Protein AF-A0A2S5TJA0-F1 (afdb_monomer)

Sequence (192 aa):
MEGIVAENGQMLLLDDSERLYLGRLQARGAAFSGDYRTFNMLGQRGPAITTGQFSGTAEERIGLEGRFTEAGGSRGSFSFDYLAAGYETPSSLALVSGSWSQGGVFTISETGVLSGTNDYGCSYTGRLSIINAAYSPYGLQLTETCGTTVRSMSGLALYRRDSLSPGLLEFGEGLVLAAADAEEAVLMGLRR

Nearest PDB structures (foldseek):
  2a13-assembly1_A  TM=4.319E-01  e=1.018E-01  Arabidopsis thaliana
  3wjg-assembly1_A-2  TM=4.316E-01  e=1.236E-01  Arabidopsis thaliana
  2c1q-assembly1_A  TM=3.672E-01  e=2.211E-01  Gallus gallus

Secondary structure (DSSP, 8-state):
-EEEE-TTSEEEEE-TTSEEEEEEEEEETTEEEEEEEEEE-SS---B-SEEEEEEEEEETTTEEEEEEEETTS-EEEEEEE--HHHHSSPP-HHHH-EEEESSEEEEE-TT-EEEEEETTS-EEEEEEEES-TTSSEEEEEEEEEETTEEEEEEEEEEEESS-SHHHH-SSS-EEEEEETT-SB-EEEEEE-

Structure (mmCIF, N/CA/C/O backbone):
data_AF-A0A2S5TJA0-F1
#
_entry.id   AF-A0A2S5TJA0-F1
#
loop_
_atom_site.group_PDB
_atom_site.id
_atom_site.type_symbol
_atom_site.label_atom_id
_atom_site.label_alt_id
_atom_site.label_comp_id
_atom_site.label_asym_id
_atom_site.label_entity_id
_atom_site.label_seq_id
_atom_site.pdbx_PDB_ins_code
_atom_site.Cartn_x
_atom_site.Cartn_y
_atom_site.Cartn_z
_atom_site.occupancy
_atom_site.B_iso_or_equiv
_atom_site.auth_seq_id
_atom_site.auth_comp_id
_atom_site.auth_asym_id
_atom_site.auth_atom_id
_atom_site.pdbx_PDB_model_num
ATOM 1 N N . MET A 1 1 ? 13.809 -5.364 -1.180 1.00 72.31 1 MET A N 1
ATOM 2 C CA . MET A 1 1 ? 12.571 -4.647 -1.588 1.00 72.31 1 MET A CA 1
ATOM 3 C C . MET A 1 1 ? 11.502 -5.650 -2.002 1.00 72.31 1 MET A C 1
ATOM 5 O O . MET A 1 1 ? 11.783 -6.545 -2.790 1.00 72.31 1 MET A O 1
ATOM 9 N N . GLU A 1 2 ? 10.290 -5.495 -1.491 1.00 74.31 2 GLU A N 1
ATOM 10 C CA . GLU A 1 2 ? 9.124 -6.334 -1.780 1.00 74.31 2 GLU A CA 1
ATOM 11 C C . GLU A 1 2 ? 7.888 -5.463 -2.001 1.00 74.31 2 GLU A C 1
ATOM 13 O O . GLU A 1 2 ? 7.898 -4.275 -1.693 1.00 74.31 2 GLU A O 1
ATOM 18 N N . GLY A 1 3 ? 6.802 -6.018 -2.529 1.00 76.75 3 GLY A N 1
ATOM 19 C CA . GLY A 1 3 ? 5.584 -5.240 -2.675 1.00 76.75 3 GLY A CA 1
ATOM 20 C C . GLY A 1 3 ? 4.454 -5.975 -3.361 1.00 76.75 3 GLY A C 1
ATOM 21 O O . GLY A 1 3 ? 4.563 -7.143 -3.728 1.00 76.75 3 GLY A O 1
ATOM 22 N N . ILE A 1 4 ? 3.345 -5.267 -3.520 1.00 79.81 4 ILE A N 1
ATOM 23 C CA . ILE A 1 4 ? 2.149 -5.751 -4.182 1.00 79.81 4 ILE A CA 1
ATOM 24 C C . ILE A 1 4 ? 1.649 -4.729 -5.191 1.00 79.81 4 ILE A C 1
ATOM 26 O O . ILE A 1 4 ? 1.643 -3.521 -4.946 1.00 79.81 4 ILE A O 1
ATOM 30 N N . VAL A 1 5 ? 1.200 -5.247 -6.327 1.00 82.44 5 VAL A N 1
ATOM 31 C CA . VAL A 1 5 ? 0.424 -4.510 -7.316 1.00 82.44 5 VAL A CA 1
ATOM 32 C C . VAL A 1 5 ? -0.950 -5.164 -7.357 1.00 82.44 5 VAL A C 1
ATOM 34 O O . VAL A 1 5 ? -1.072 -6.355 -7.647 1.00 82.44 5 VAL A O 1
ATOM 37 N N . ALA A 1 6 ? -1.983 -4.413 -6.993 1.00 78.25 6 ALA A N 1
ATOM 38 C CA . ALA A 1 6 ? -3.358 -4.877 -7.081 1.00 78.25 6 ALA A CA 1
ATOM 39 C C . ALA A 1 6 ? -3.870 -4.796 -8.526 1.00 78.25 6 ALA A C 1
ATOM 41 O O . ALA A 1 6 ? -3.372 -4.018 -9.339 1.00 78.25 6 ALA A O 1
ATOM 42 N N . GLU A 1 7 ? -4.918 -5.563 -8.836 1.00 77.69 7 GLU A N 1
ATOM 43 C CA . GLU A 1 7 ? -5.536 -5.614 -10.174 1.00 77.69 7 GLU A CA 1
ATOM 44 C C . GLU A 1 7 ? -6.032 -4.240 -10.662 1.00 77.69 7 GLU A C 1
ATOM 46 O O . GLU A 1 7 ? -6.082 -3.973 -11.859 1.00 77.69 7 GLU A O 1
ATOM 51 N N . ASN A 1 8 ? -6.356 -3.331 -9.737 1.00 76.38 8 ASN A N 1
ATOM 52 C CA . ASN A 1 8 ? -6.747 -1.954 -10.044 1.00 76.38 8 ASN A CA 1
ATOM 53 C C . ASN A 1 8 ? -5.550 -1.018 -10.334 1.00 76.38 8 ASN A C 1
ATOM 55 O O . ASN A 1 8 ? -5.728 0.198 -10.432 1.00 76.38 8 ASN A O 1
ATOM 59 N N . GLY A 1 9 ? -4.337 -1.566 -10.425 1.00 83.00 9 GLY A N 1
ATOM 60 C CA . GLY A 1 9 ? -3.096 -0.843 -10.676 1.00 83.00 9 GLY A CA 1
ATOM 61 C C . GLY A 1 9 ? -2.501 -0.158 -9.449 1.00 83.00 9 GLY A C 1
ATOM 62 O O . GLY A 1 9 ? -1.434 0.431 -9.563 1.00 83.00 9 GLY A O 1
ATOM 63 N N . GLN A 1 10 ? -3.133 -0.196 -8.272 1.00 83.88 10 GLN A N 1
ATOM 64 C CA . GLN A 1 10 ? -2.516 0.359 -7.064 1.00 83.88 10 GLN A CA 1
ATOM 65 C C . GLN A 1 10 ? -1.277 -0.445 -6.680 1.00 83.88 10 GLN A C 1
ATOM 67 O O . GLN A 1 10 ? -1.290 -1.673 -6.704 1.00 83.88 10 GLN A O 1
ATOM 72 N N . MET A 1 11 ? -0.220 0.263 -6.303 1.00 84.56 11 MET A N 1
ATOM 73 C CA . MET A 1 11 ? 1.065 -0.314 -5.944 1.00 84.56 11 MET A CA 1
ATOM 74 C C . MET A 1 11 ? 1.462 0.109 -4.534 1.00 84.56 11 MET A C 1
ATOM 76 O O . MET A 1 11 ? 1.324 1.278 -4.165 1.00 84.56 11 MET A O 1
ATOM 80 N N . LEU A 1 12 ? 1.988 -0.852 -3.785 1.00 82.44 12 LEU A N 1
ATOM 81 C CA . LEU A 1 12 ? 2.579 -0.680 -2.467 1.00 82.44 12 LEU A CA 1
ATOM 82 C C . LEU A 1 12 ? 3.877 -1.490 -2.444 1.00 82.44 12 LEU A C 1
ATOM 84 O O . LEU A 1 12 ? 3.817 -2.716 -2.500 1.00 82.44 12 LEU A O 1
ATOM 88 N N . LEU A 1 13 ? 5.032 -0.828 -2.374 1.00 82.00 13 LEU A N 1
ATOM 89 C CA . LEU A 1 13 ? 6.338 -1.481 -2.222 1.00 82.00 13 LEU A CA 1
ATOM 90 C C . LEU A 1 13 ? 7.031 -1.008 -0.943 1.00 82.00 13 LEU A C 1
ATOM 92 O O . LEU A 1 13 ? 6.885 0.146 -0.550 1.00 82.00 13 LEU A O 1
ATOM 96 N N . LEU A 1 14 ? 7.809 -1.886 -0.326 1.00 78.25 14 LEU A N 1
ATOM 97 C CA . LEU A 1 14 ? 8.665 -1.619 0.820 1.00 78.25 14 LEU A CA 1
ATOM 98 C C . LEU A 1 14 ? 10.105 -1.951 0.437 1.00 78.25 14 LEU A C 1
ATOM 100 O O . LEU A 1 14 ? 10.376 -3.049 -0.057 1.00 78.25 14 LEU A O 1
ATOM 104 N N . ASP A 1 15 ? 11.032 -1.022 0.651 1.00 77.12 15 ASP A N 1
ATOM 105 C CA . ASP A 1 15 ? 12.461 -1.315 0.538 1.00 77.12 15 ASP A CA 1
ATOM 106 C C . ASP A 1 15 ? 13.078 -1.761 1.864 1.00 77.12 15 ASP A C 1
ATOM 108 O O . ASP A 1 15 ? 12.460 -1.692 2.924 1.00 77.12 15 ASP A O 1
ATOM 112 N N . ASP A 1 16 ? 14.321 -2.228 1.788 1.00 72.75 16 ASP A N 1
ATOM 113 C CA . ASP A 1 16 ? 15.042 -2.768 2.943 1.00 72.75 16 ASP A CA 1
ATOM 114 C C . ASP A 1 16 ? 15.510 -1.661 3.912 1.00 72.75 16 ASP A C 1
ATOM 116 O O . ASP A 1 16 ? 16.063 -1.948 4.966 1.00 72.75 16 ASP A O 1
ATOM 120 N N . SER A 1 17 ? 15.308 -0.387 3.551 1.00 72.12 17 SER A N 1
ATOM 121 C CA . SER A 1 17 ? 15.551 0.801 4.380 1.00 72.12 17 SER A CA 1
ATOM 122 C C . SER A 1 17 ? 14.255 1.376 4.959 1.00 72.12 17 SER A C 1
ATOM 124 O O . SER A 1 17 ? 14.227 2.544 5.348 1.00 72.12 17 SER A O 1
ATOM 126 N N . GLU A 1 18 ? 13.180 0.584 4.981 1.00 70.12 18 GLU A N 1
ATOM 127 C CA . GLU A 1 18 ? 11.872 0.984 5.499 1.00 70.12 18 GLU A CA 1
ATOM 128 C C . GLU A 1 18 ? 11.277 2.188 4.751 1.00 70.12 18 GLU A C 1
ATOM 130 O O . GLU A 1 18 ? 10.543 3.010 5.301 1.00 70.12 18 GLU A O 1
ATOM 135 N N . ARG A 1 19 ? 11.557 2.324 3.457 1.00 79.75 19 ARG A N 1
ATOM 136 C CA . ARG A 1 19 ? 10.877 3.304 2.615 1.00 79.75 19 ARG A CA 1
ATOM 137 C C . ARG A 1 19 ? 9.670 2.664 1.953 1.00 79.75 19 ARG A C 1
ATOM 139 O O . ARG A 1 19 ? 9.780 1.651 1.263 1.00 79.75 19 ARG A O 1
ATOM 146 N N . LEU A 1 20 ? 8.513 3.288 2.145 1.00 81.56 20 LEU A N 1
ATOM 147 C CA . LEU A 1 20 ? 7.275 2.906 1.479 1.00 81.56 20 LEU A CA 1
ATOM 148 C C . LEU A 1 20 ? 7.177 3.621 0.138 1.00 81.56 20 LEU A C 1
ATOM 150 O O . LEU A 1 20 ? 7.360 4.834 0.070 1.00 81.56 20 LEU A O 1
ATOM 154 N N . TYR A 1 21 ? 6.818 2.883 -0.901 1.00 85.56 21 TYR A N 1
ATOM 155 C CA . TYR A 1 21 ? 6.543 3.372 -2.242 1.00 85.56 21 TYR A CA 1
ATOM 156 C C . TYR A 1 21 ? 5.067 3.134 -2.539 1.00 85.56 21 TYR A C 1
ATOM 158 O O . TYR A 1 21 ? 4.639 1.991 -2.692 1.00 85.56 21 TYR A O 1
ATOM 166 N N . LEU A 1 22 ? 4.289 4.210 -2.632 1.00 84.94 22 LEU A N 1
ATOM 167 C CA . LEU A 1 22 ? 2.876 4.146 -3.005 1.00 84.94 22 LEU A CA 1
ATOM 168 C C . LEU A 1 22 ? 2.690 4.731 -4.387 1.00 84.94 22 LEU A C 1
ATOM 170 O O . LEU A 1 22 ? 3.197 5.814 -4.671 1.00 84.94 22 LEU A O 1
ATOM 174 N N . GLY A 1 23 ? 1.954 4.039 -5.244 1.00 86.25 23 GLY A N 1
ATOM 175 C CA . GLY A 1 23 ? 1.831 4.475 -6.623 1.00 86.25 23 GLY A CA 1
ATOM 176 C C . GLY A 1 23 ? 0.712 3.815 -7.395 1.00 86.25 23 GLY A C 1
ATOM 177 O O . GLY A 1 23 ? -0.121 3.079 -6.854 1.00 86.25 23 GLY A O 1
ATOM 178 N N . ARG A 1 24 ? 0.714 4.091 -8.695 1.00 88.75 24 ARG A N 1
ATOM 179 C CA . ARG A 1 24 ? -0.151 3.429 -9.663 1.00 88.75 24 ARG A CA 1
ATOM 180 C C . ARG A 1 24 ? 0.667 2.913 -10.830 1.00 88.75 24 ARG A C 1
ATOM 182 O O . ARG A 1 24 ? 1.447 3.647 -11.424 1.00 88.75 24 ARG A O 1
ATOM 189 N N . LEU A 1 25 ? 0.429 1.658 -11.170 1.00 91.06 25 LEU A N 1
ATOM 190 C CA . LEU A 1 25 ? 0.949 0.967 -12.331 1.00 91.06 25 LEU A CA 1
ATOM 191 C C . LEU A 1 25 ? -0.169 0.828 -13.364 1.00 91.06 25 LEU A C 1
ATOM 193 O O . LEU A 1 25 ? -1.289 0.428 -13.053 1.00 91.06 25 LEU A O 1
ATOM 197 N N . GLN A 1 26 ? 0.152 1.136 -14.613 1.00 92.19 26 GLN A N 1
ATOM 198 C CA . GLN A 1 26 ? -0.696 0.876 -15.768 1.00 92.19 26 GLN A CA 1
ATOM 199 C C . GLN A 1 26 ? 0.048 -0.061 -16.712 1.00 92.19 26 GLN A C 1
ATOM 201 O O . GLN A 1 26 ? 1.152 0.258 -17.155 1.00 92.19 26 GLN A O 1
ATOM 206 N N . ALA A 1 27 ? -0.562 -1.200 -17.029 1.00 91.00 27 ALA A N 1
ATOM 207 C CA . ALA A 1 27 ? -0.013 -2.175 -17.963 1.00 91.00 27 ALA A CA 1
ATOM 208 C C . ALA A 1 27 ? -0.729 -2.107 -19.320 1.00 91.00 27 ALA A C 1
ATOM 210 O O . ALA A 1 27 ? -1.936 -1.865 -19.405 1.00 91.00 27 ALA A O 1
ATOM 211 N N . ARG A 1 28 ? 0.024 -2.331 -20.397 1.00 91.62 28 ARG A N 1
ATOM 212 C CA . ARG A 1 28 ? -0.456 -2.505 -21.772 1.00 91.62 28 ARG A CA 1
ATOM 213 C C . ARG A 1 28 ? 0.308 -3.667 -22.401 1.00 91.62 28 ARG A C 1
ATOM 215 O O . ARG A 1 28 ? 1.412 -3.493 -22.917 1.00 91.62 28 ARG A O 1
ATOM 222 N N . GLY A 1 29 ? -0.286 -4.858 -22.346 1.00 90.56 29 GLY A N 1
ATOM 223 C CA . GLY A 1 29 ? 0.434 -6.094 -22.654 1.00 90.56 29 GLY A CA 1
ATOM 224 C C . GLY A 1 29 ? 1.571 -6.304 -21.653 1.00 90.56 29 GLY A C 1
ATOM 225 O O . GLY A 1 29 ? 1.377 -6.091 -20.461 1.00 90.56 29 GLY A O 1
ATOM 226 N N . ALA A 1 30 ? 2.757 -6.665 -22.145 1.00 93.31 30 ALA A N 1
ATOM 227 C CA . ALA A 1 30 ? 3.943 -6.825 -21.306 1.00 93.31 30 ALA A CA 1
ATOM 228 C C . ALA A 1 30 ? 4.544 -5.489 -20.836 1.00 93.31 30 ALA A C 1
ATOM 230 O O . ALA A 1 30 ? 5.311 -5.475 -19.887 1.00 93.31 30 ALA A O 1
ATOM 231 N N . ALA A 1 31 ? 4.238 -4.358 -21.475 1.00 96.25 31 ALA A N 1
ATOM 232 C CA . ALA A 1 31 ? 4.800 -3.072 -21.068 1.00 96.25 31 ALA A CA 1
ATOM 233 C C . ALA A 1 31 ? 3.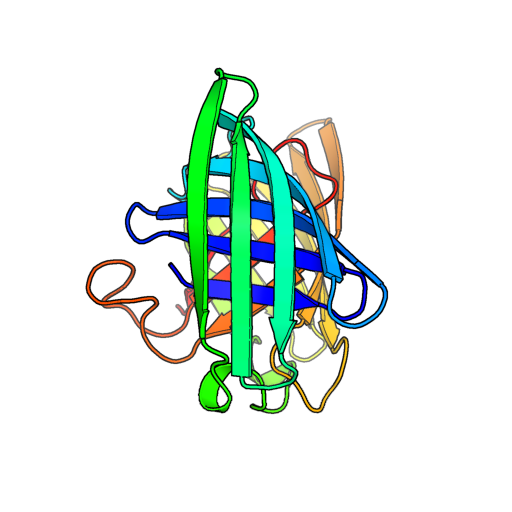997 -2.460 -19.915 1.00 96.25 31 ALA A C 1
ATOM 235 O O . ALA A 1 31 ? 2.766 -2.512 -19.916 1.00 96.25 31 ALA A O 1
ATOM 236 N N . PHE A 1 32 ? 4.674 -1.802 -18.977 1.00 95.25 32 PHE A N 1
ATOM 237 C CA . PHE A 1 32 ? 4.017 -1.024 -17.934 1.00 95.25 32 PHE A CA 1
ATOM 238 C C . PHE A 1 32 ? 4.703 0.314 -17.679 1.00 95.25 32 PHE A C 1
ATOM 240 O O . PHE A 1 32 ? 5.882 0.518 -17.973 1.00 95.25 32 PHE A O 1
ATOM 247 N N . SER A 1 33 ? 3.939 1.236 -17.107 1.00 96.12 33 SER A N 1
ATOM 248 C CA . SER A 1 33 ? 4.422 2.533 -16.646 1.00 96.12 33 SER A CA 1
ATOM 249 C C . SER A 1 33 ? 3.593 3.023 -15.474 1.00 96.12 33 SER A C 1
ATOM 251 O O . SER A 1 33 ? 2.432 2.633 -15.334 1.00 96.12 33 SER A O 1
ATOM 253 N N . GLY A 1 34 ? 4.157 3.908 -14.669 1.00 94.62 34 GLY A N 1
ATOM 254 C CA . GLY A 1 34 ? 3.463 4.423 -13.508 1.00 94.62 34 GLY A CA 1
ATOM 255 C C . GLY A 1 34 ? 4.167 5.578 -12.826 1.00 94.62 34 GLY A C 1
ATOM 256 O O . GLY A 1 34 ? 5.252 6.010 -13.224 1.00 94.62 34 GLY A O 1
ATOM 257 N N . ASP A 1 35 ? 3.522 6.050 -11.774 1.00 93.38 35 ASP A N 1
ATOM 258 C CA . ASP A 1 35 ? 4.034 7.044 -10.846 1.00 93.38 35 ASP A CA 1
ATOM 259 C C . ASP A 1 35 ? 4.043 6.483 -9.424 1.00 93.38 35 ASP A C 1
ATOM 261 O O . ASP A 1 35 ? 3.275 5.576 -9.088 1.00 93.38 35 ASP A O 1
ATOM 265 N N . TYR A 1 36 ? 4.946 7.004 -8.599 1.00 90.69 36 TYR A N 1
ATOM 266 C CA . TYR A 1 36 ? 5.022 6.677 -7.184 1.00 90.69 36 TYR A CA 1
ATOM 267 C C . TYR A 1 36 ? 5.412 7.886 -6.339 1.00 90.69 36 TYR A C 1
ATOM 269 O O . TYR A 1 36 ? 5.988 8.871 -6.813 1.00 90.69 36 TYR A O 1
ATOM 277 N N . ARG A 1 37 ? 5.128 7.768 -5.048 1.00 88.31 37 ARG A N 1
ATOM 278 C CA . ARG A 1 37 ? 5.567 8.646 -3.969 1.00 88.31 37 ARG A CA 1
ATOM 279 C C . ARG A 1 37 ? 6.268 7.807 -2.919 1.00 88.31 37 ARG A C 1
ATOM 281 O O . ARG A 1 37 ? 5.873 6.663 -2.695 1.00 88.31 37 ARG A O 1
ATOM 288 N N . THR A 1 38 ? 7.282 8.376 -2.280 1.00 86.75 38 THR A N 1
ATOM 289 C CA . THR A 1 38 ? 8.015 7.691 -1.214 1.00 86.75 38 THR A CA 1
ATOM 290 C C . THR A 1 38 ? 7.757 8.307 0.147 1.00 86.75 38 THR A C 1
ATOM 292 O O . THR A 1 38 ? 7.617 9.521 0.269 1.00 86.75 38 THR A O 1
ATOM 295 N N . PHE A 1 39 ? 7.740 7.474 1.181 1.00 80.62 39 PHE A N 1
ATOM 296 C CA . PHE A 1 39 ? 7.519 7.875 2.568 1.00 80.62 39 PHE A CA 1
ATOM 297 C C . PHE A 1 39 ? 8.481 7.124 3.489 1.00 80.62 39 PHE A C 1
ATOM 299 O O . PHE A 1 39 ? 8.864 5.995 3.186 1.00 80.62 39 PHE A O 1
ATOM 306 N N . ASN A 1 40 ? 8.854 7.727 4.619 1.00 74.62 40 ASN A N 1
ATOM 307 C CA . ASN A 1 40 ? 9.594 7.020 5.666 1.00 74.62 40 ASN A CA 1
ATOM 308 C C . ASN A 1 40 ? 8.598 6.147 6.439 1.00 74.62 40 ASN A C 1
ATOM 310 O O . ASN A 1 40 ? 7.591 6.670 6.921 1.00 74.62 40 ASN A O 1
ATOM 314 N N . MET A 1 41 ? 8.862 4.848 6.592 1.00 67.12 41 MET A N 1
ATOM 315 C CA . MET A 1 41 ? 8.090 3.995 7.496 1.00 67.12 41 MET A CA 1
ATOM 316 C C . MET A 1 41 ? 8.723 3.989 8.874 1.00 67.12 41 MET A C 1
ATOM 318 O O . MET A 1 41 ? 9.646 3.241 9.131 1.00 67.12 41 MET A O 1
ATOM 322 N N . LEU A 1 42 ? 8.172 4.780 9.791 1.00 54.84 42 LEU A N 1
ATOM 323 C CA . LEU A 1 42 ? 8.424 4.609 11.228 1.00 54.84 42 LEU A CA 1
ATOM 324 C C . LEU A 1 42 ? 7.138 4.772 12.047 1.00 54.84 42 LEU A C 1
ATOM 326 O O . LEU A 1 42 ? 7.145 5.365 13.121 1.00 54.84 42 LEU A O 1
ATOM 330 N N . GLY A 1 43 ? 5.995 4.317 11.517 1.00 50.22 43 GLY A N 1
ATOM 331 C CA . GLY A 1 43 ? 4.694 4.527 12.172 1.00 50.22 43 GLY A CA 1
ATOM 332 C C . GLY A 1 43 ? 4.341 6.010 12.356 1.00 50.22 43 GLY A C 1
ATOM 333 O O . GLY A 1 43 ? 3.499 6.354 13.180 1.00 50.22 43 GLY A O 1
ATOM 334 N N . GLN A 1 44 ? 5.007 6.892 11.607 1.00 52.75 44 GLN A N 1
ATOM 335 C CA . GLN A 1 44 ? 4.857 8.333 11.702 1.00 52.75 44 GLN A CA 1
ATOM 336 C C . GLN A 1 44 ? 4.215 8.877 10.437 1.00 52.75 44 GLN A C 1
ATOM 338 O O . GLN A 1 44 ? 4.630 8.588 9.315 1.00 52.75 44 GLN A O 1
ATOM 343 N N . ARG A 1 45 ? 3.203 9.711 10.655 1.00 61.38 45 ARG A N 1
ATOM 344 C CA . ARG A 1 45 ? 2.602 10.566 9.641 1.00 61.38 45 ARG A CA 1
ATOM 345 C C . ARG A 1 45 ? 3.670 11.510 9.081 1.00 61.38 45 ARG A C 1
ATOM 347 O O . ARG A 1 45 ? 4.360 12.178 9.849 1.00 61.38 45 ARG A O 1
ATOM 354 N N . GLY A 1 46 ? 3.778 11.606 7.758 1.00 64.69 46 GLY A N 1
ATOM 355 C CA . GLY A 1 46 ? 4.719 12.524 7.122 1.00 64.69 46 GLY A CA 1
ATOM 356 C C . GLY A 1 46 ? 4.464 12.716 5.628 1.00 64.69 46 GLY A C 1
ATOM 357 O O . GLY A 1 46 ? 3.910 11.818 4.987 1.00 64.69 46 GLY A O 1
ATOM 358 N N . PRO A 1 47 ? 4.856 13.879 5.073 1.00 71.19 47 PRO A N 1
ATOM 359 C CA . PRO A 1 47 ? 4.716 14.152 3.650 1.00 71.19 47 PRO A CA 1
ATOM 360 C C . PRO A 1 47 ? 5.592 13.208 2.825 1.00 71.19 47 PRO A C 1
ATOM 362 O O . PRO A 1 47 ? 6.579 12.653 3.318 1.00 71.19 47 PRO A O 1
ATOM 365 N N . ALA A 1 48 ? 5.258 13.078 1.542 1.00 78.38 48 ALA A N 1
ATOM 366 C CA . ALA A 1 48 ? 6.113 12.370 0.601 1.00 78.38 48 ALA A CA 1
ATOM 367 C C . ALA A 1 48 ? 7.529 12.979 0.580 1.00 78.38 48 ALA A C 1
ATOM 369 O O . ALA A 1 48 ? 7.694 14.194 0.466 1.00 78.38 48 ALA A O 1
ATOM 370 N N . ILE A 1 49 ? 8.548 12.123 0.656 1.00 84.25 49 ILE A N 1
ATOM 371 C CA . ILE A 1 49 ? 9.965 12.506 0.573 1.00 84.25 49 ILE A CA 1
ATOM 372 C C . ILE A 1 49 ? 10.301 12.901 -0.861 1.00 84.25 49 ILE A C 1
ATOM 374 O O . ILE A 1 49 ? 10.967 13.902 -1.108 1.00 84.25 49 ILE A O 1
ATOM 378 N N . THR A 1 50 ? 9.850 12.089 -1.816 1.00 89.19 50 THR A N 1
ATOM 379 C CA . THR A 1 50 ? 10.003 12.353 -3.241 1.00 89.19 50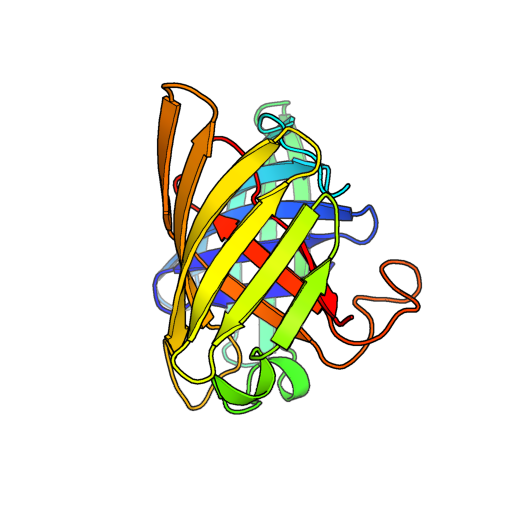 THR A CA 1
ATOM 380 C C . THR A 1 50 ? 8.855 11.737 -4.031 1.00 89.19 50 THR A C 1
ATOM 382 O O . THR A 1 50 ? 8.049 10.953 -3.521 1.00 89.19 50 THR A O 1
ATOM 385 N N . THR A 1 51 ? 8.792 12.106 -5.303 1.00 91.31 51 THR A N 1
ATOM 386 C CA . THR A 1 51 ? 7.924 11.488 -6.301 1.00 91.31 51 THR A CA 1
ATOM 387 C C . THR A 1 51 ? 8.779 10.981 -7.449 1.00 91.31 51 THR A C 1
ATOM 389 O O . THR A 1 51 ? 9.881 11.485 -7.689 1.00 91.31 51 THR A O 1
ATOM 392 N N . GLY A 1 52 ? 8.284 9.985 -8.168 1.00 93.81 52 GLY A N 1
ATOM 393 C CA . GLY A 1 52 ? 8.982 9.448 -9.318 1.00 93.81 52 GLY A CA 1
ATOM 394 C C . GLY A 1 52 ? 8.047 8.807 -10.320 1.00 93.81 52 GLY A C 1
ATOM 395 O O . GLY A 1 52 ? 6.867 8.575 -10.062 1.00 93.81 52 GLY A O 1
ATOM 396 N N . GLN A 1 53 ? 8.607 8.538 -11.487 1.00 96.25 53 GLN A N 1
ATOM 397 C CA . GLN A 1 53 ? 7.972 7.781 -12.551 1.00 96.25 53 GLN A CA 1
ATOM 398 C C . GLN A 1 53 ? 8.789 6.534 -12.826 1.00 96.25 53 GLN A C 1
ATOM 400 O O . GLN A 1 53 ? 10.013 6.531 -12.674 1.00 96.25 53 GLN A O 1
ATOM 405 N N . PHE A 1 54 ? 8.114 5.485 -13.267 1.00 95.62 54 PHE A N 1
ATOM 406 C CA . PHE A 1 54 ? 8.752 4.239 -13.643 1.00 95.62 54 PHE A CA 1
ATOM 407 C C . PHE A 1 54 ? 8.129 3.656 -14.902 1.00 95.62 54 PHE A C 1
ATOM 409 O O . PHE A 1 54 ? 6.991 3.953 -15.265 1.00 95.62 54 PHE A O 1
ATOM 416 N N . SER A 1 55 ? 8.902 2.823 -15.585 1.00 97.25 55 SER A N 1
ATOM 417 C CA . SER A 1 55 ? 8.443 2.058 -16.740 1.00 97.25 55 SER A CA 1
ATOM 418 C C . SER A 1 55 ? 9.271 0.795 -16.897 1.00 97.25 55 SER A C 1
ATOM 420 O O . SER A 1 55 ? 10.415 0.745 -16.438 1.00 97.25 55 SER A O 1
ATOM 422 N N . GLY A 1 56 ? 8.698 -0.216 -17.535 1.00 96.88 56 GLY A N 1
ATOM 423 C CA . GLY A 1 56 ? 9.338 -1.515 -17.630 1.00 96.88 56 GLY A CA 1
ATOM 424 C C . GLY A 1 56 ? 8.529 -2.546 -18.397 1.00 96.88 56 GLY A C 1
ATOM 425 O O . GLY A 1 56 ? 7.570 -2.215 -19.106 1.00 96.88 56 GLY A O 1
ATOM 426 N N . THR A 1 57 ? 8.938 -3.796 -18.231 1.00 96.62 57 THR A N 1
ATOM 427 C CA . THR A 1 57 ? 8.309 -4.978 -18.812 1.00 96.62 57 THR A CA 1
ATOM 428 C C . THR A 1 57 ? 7.985 -6.016 -17.749 1.00 96.62 57 THR A C 1
ATOM 430 O O . THR A 1 57 ? 8.752 -6.245 -16.816 1.00 96.62 57 THR A O 1
ATOM 433 N N . ALA A 1 58 ? 6.813 -6.616 -17.893 1.00 93.75 58 ALA A N 1
ATOM 434 C CA . ALA A 1 58 ? 6.261 -7.634 -17.029 1.00 93.75 58 ALA A CA 1
ATOM 435 C C . ALA A 1 58 ? 6.224 -8.968 -17.765 1.00 93.75 58 ALA A C 1
ATOM 437 O O . ALA A 1 58 ? 5.754 -9.041 -18.904 1.00 93.75 58 ALA A O 1
ATOM 438 N N . GLU A 1 59 ? 6.645 -10.019 -17.076 1.00 92.88 59 GLU A N 1
ATOM 439 C CA . GLU A 1 59 ? 6.399 -11.394 -17.478 1.00 92.88 59 GLU A CA 1
ATOM 440 C C . GLU A 1 59 ? 5.462 -12.039 -16.451 1.00 92.88 59 GLU A C 1
ATOM 442 O O . GLU A 1 59 ? 5.722 -12.033 -15.243 1.00 92.88 59 GLU A O 1
ATOM 447 N N . GLU A 1 60 ? 4.313 -12.526 -16.925 1.00 87.81 60 GLU A N 1
ATOM 448 C CA . GLU A 1 60 ? 3.234 -13.011 -16.063 1.00 87.81 60 GLU A CA 1
ATOM 449 C C . GLU A 1 60 ? 3.727 -14.140 -15.149 1.00 87.81 60 GLU A C 1
ATOM 451 O O . GLU A 1 60 ? 4.318 -15.112 -15.613 1.00 87.81 60 GLU A O 1
ATOM 456 N N . ARG A 1 61 ? 3.458 -14.010 -13.840 1.00 86.69 61 ARG A N 1
ATOM 457 C CA . ARG A 1 61 ? 3.896 -14.951 -12.790 1.00 86.69 61 ARG A CA 1
ATOM 458 C C . ARG A 1 61 ? 5.412 -15.197 -12.735 1.00 86.69 61 ARG A C 1
ATOM 460 O O . ARG A 1 61 ? 5.842 -16.156 -12.099 1.00 86.69 61 ARG A O 1
ATOM 467 N N . ILE A 1 62 ? 6.216 -14.338 -13.359 1.00 90.56 62 ILE A N 1
ATOM 468 C CA . ILE A 1 62 ? 7.678 -14.431 -13.338 1.00 90.56 62 ILE A CA 1
ATOM 469 C C . ILE A 1 62 ? 8.265 -13.202 -12.661 1.00 90.56 62 ILE A C 1
ATOM 471 O O . ILE A 1 62 ? 8.932 -13.344 -11.640 1.00 90.56 62 ILE A O 1
ATOM 475 N N . GLY A 1 63 ? 7.972 -12.000 -13.156 1.00 90.12 63 GLY A N 1
ATOM 476 C CA . GLY A 1 63 ? 8.549 -10.799 -12.569 1.00 90.12 63 GLY A CA 1
ATOM 477 C C . GLY A 1 63 ? 8.279 -9.510 -13.331 1.00 90.12 63 GLY A C 1
ATOM 478 O O . GLY A 1 63 ? 7.621 -9.484 -14.373 1.00 90.12 63 GLY A O 1
ATOM 479 N N . LEU A 1 64 ? 8.797 -8.422 -12.767 1.00 91.88 64 LEU A N 1
ATOM 480 C CA . LEU A 1 64 ? 8.776 -7.077 -13.329 1.00 91.88 64 LEU A CA 1
ATOM 481 C C . LEU A 1 64 ? 10.203 -6.543 -13.359 1.00 91.88 64 LEU A C 1
ATOM 483 O O . LEU A 1 64 ? 10.860 -6.506 -12.324 1.00 91.88 64 LEU A O 1
ATOM 487 N N . GLU A 1 65 ? 10.649 -6.028 -14.494 1.00 95.69 65 GLU A N 1
ATOM 488 C CA . GLU A 1 65 ? 11.917 -5.304 -14.587 1.00 95.69 65 GLU A CA 1
ATOM 489 C C . GLU A 1 65 ? 11.710 -3.941 -15.233 1.00 95.69 65 GLU A C 1
ATOM 491 O O . GLU A 1 65 ? 10.818 -3.750 -16.063 1.00 95.69 65 GLU A O 1
ATOM 496 N N . GLY A 1 66 ? 12.515 -2.956 -14.848 1.00 96.06 66 GLY A N 1
ATOM 497 C CA . GLY A 1 66 ? 12.329 -1.617 -15.376 1.00 96.06 66 GLY A CA 1
ATOM 498 C C . GLY A 1 66 ? 13.308 -0.579 -14.870 1.00 96.06 66 GLY A C 1
ATOM 499 O O . GLY A 1 66 ? 14.371 -0.870 -14.319 1.00 96.06 66 GLY A O 1
ATOM 500 N N . ARG A 1 67 ? 12.943 0.677 -15.114 1.00 97.06 67 ARG A N 1
ATOM 501 C CA . ARG A 1 67 ? 13.703 1.868 -14.739 1.00 97.06 67 ARG A CA 1
ATOM 502 C C . ARG A 1 67 ? 12.808 2.893 -14.076 1.00 97.06 67 ARG A C 1
ATOM 504 O O . ARG A 1 67 ? 11.623 2.985 -14.396 1.00 97.06 67 ARG A O 1
ATOM 511 N N . PHE A 1 68 ? 13.402 3.700 -13.208 1.00 95.94 68 PHE A N 1
ATOM 512 C CA . PHE A 1 68 ? 12.730 4.813 -12.553 1.00 95.94 68 PHE A CA 1
ATOM 513 C C . PHE A 1 68 ? 13.494 6.127 -12.726 1.00 95.94 68 PHE A C 1
ATOM 515 O O . PHE A 1 68 ? 14.697 6.153 -13.006 1.00 95.94 68 PHE A O 1
ATOM 522 N N . THR A 1 69 ? 12.776 7.236 -12.579 1.00 96.69 69 THR A N 1
ATOM 523 C CA . THR A 1 69 ? 13.319 8.593 -12.475 1.00 96.69 69 THR A CA 1
ATOM 524 C C . THR A 1 69 ? 12.567 9.340 -11.383 1.00 96.69 69 THR A C 1
ATOM 526 O O . THR A 1 69 ? 11.342 9.436 -11.429 1.00 96.69 69 THR A O 1
ATOM 529 N N . GLU A 1 70 ? 13.296 9.877 -10.414 1.00 94.94 70 GLU A N 1
ATOM 530 C CA . GLU A 1 70 ? 12.747 10.703 -9.339 1.00 94.94 70 GLU A CA 1
ATOM 531 C C . GLU A 1 70 ? 12.745 12.182 -9.728 1.00 94.94 70 GLU A C 1
ATOM 533 O O . GLU A 1 70 ? 13.563 12.628 -10.536 1.00 94.94 70 GLU A O 1
ATOM 538 N N . ALA A 1 71 ? 11.871 12.971 -9.103 1.00 91.62 71 ALA A N 1
ATOM 539 C CA . ALA A 1 71 ? 11.785 14.416 -9.319 1.00 91.62 71 ALA A CA 1
ATOM 540 C C . ALA A 1 71 ? 13.115 15.150 -9.043 1.00 91.62 71 ALA A C 1
ATOM 542 O O . ALA A 1 71 ? 13.410 16.152 -9.688 1.00 91.62 71 ALA A O 1
ATOM 543 N N . GLY A 1 72 ? 13.949 14.620 -8.138 1.00 89.38 72 GLY A N 1
ATOM 544 C CA . GLY A 1 72 ? 15.304 15.120 -7.865 1.00 89.38 72 GLY A CA 1
ATOM 545 C C . GLY A 1 72 ? 16.348 14.787 -8.942 1.00 89.38 72 GLY A C 1
ATOM 546 O O . GLY A 1 72 ? 17.512 15.148 -8.796 1.00 89.38 72 GLY A O 1
ATOM 547 N N . GLY A 1 73 ? 15.962 14.090 -10.014 1.00 91.56 73 GLY A N 1
ATOM 548 C CA . GLY A 1 73 ? 16.839 13.702 -11.119 1.00 91.56 73 GLY A CA 1
ATOM 549 C C . GLY A 1 73 ? 17.559 12.364 -10.929 1.00 91.56 73 GLY A C 1
ATOM 550 O O . GLY A 1 73 ? 18.199 11.900 -11.875 1.00 91.56 73 GLY A O 1
ATOM 551 N N . SER A 1 74 ? 17.435 11.725 -9.760 1.00 93.75 74 SER A N 1
ATOM 552 C CA . SER A 1 74 ? 17.928 10.365 -9.519 1.00 93.75 74 SER A CA 1
ATOM 553 C C . SER A 1 74 ? 17.298 9.385 -10.506 1.00 93.75 74 SER A C 1
ATOM 555 O O . SER A 1 74 ? 16.098 9.446 -10.777 1.00 93.75 74 SER A O 1
ATOM 557 N N . ARG A 1 75 ? 18.102 8.466 -11.042 1.00 95.62 75 ARG A N 1
ATOM 558 C CA . ARG A 1 75 ? 17.657 7.427 -11.977 1.00 95.62 75 ARG A CA 1
ATOM 559 C C . ARG A 1 75 ? 18.236 6.086 -11.570 1.00 95.62 75 ARG A C 1
ATOM 561 O O . ARG A 1 75 ? 19.361 6.031 -11.078 1.00 95.62 75 ARG A O 1
ATOM 568 N N . GLY A 1 76 ? 17.505 5.018 -11.849 1.00 94.75 76 GLY A N 1
ATOM 569 C CA . GLY A 1 76 ? 17.972 3.664 -11.588 1.00 94.75 76 GLY A CA 1
ATOM 570 C C . GLY A 1 76 ? 17.154 2.612 -12.319 1.00 94.75 76 GLY A C 1
ATOM 571 O O . GLY A 1 76 ? 16.238 2.929 -13.082 1.00 94.75 76 GLY A O 1
ATOM 572 N N . SER A 1 77 ? 17.513 1.357 -12.081 1.00 95.12 77 SER A N 1
ATOM 573 C CA . SER A 1 77 ? 16.780 0.174 -12.524 1.00 95.12 77 SER A CA 1
ATOM 574 C C . SER A 1 77 ? 16.270 -0.614 -11.327 1.00 95.12 77 SER A C 1
ATOM 576 O O . SER A 1 77 ? 16.833 -0.524 -10.238 1.00 95.12 77 SER A O 1
ATOM 578 N N . PHE A 1 78 ? 15.226 -1.401 -11.544 1.00 91.75 78 PHE A N 1
ATOM 579 C CA . PHE A 1 78 ? 14.690 -2.333 -10.560 1.00 91.75 78 PHE A CA 1
ATOM 580 C C . PHE A 1 78 ? 14.340 -3.657 -11.238 1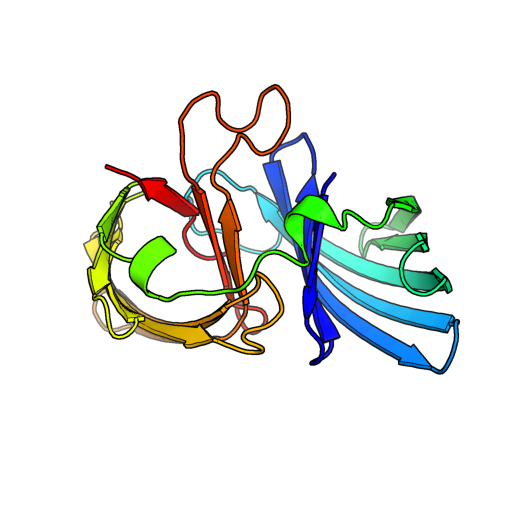.00 91.75 78 PHE A C 1
ATOM 582 O O . PHE A 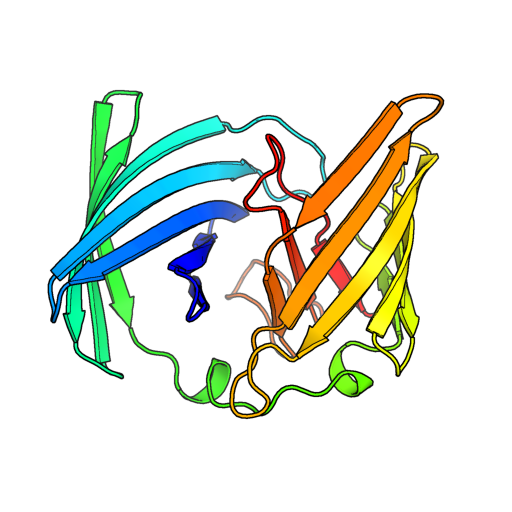1 78 ? 14.089 -3.697 -12.444 1.00 91.75 78 PHE A O 1
ATOM 589 N N . SER A 1 79 ? 14.311 -4.715 -10.435 1.00 91.81 79 SER A N 1
ATOM 590 C CA . SER A 1 79 ? 13.809 -6.032 -10.807 1.00 91.81 79 SER A CA 1
ATOM 591 C C . SER A 1 79 ? 13.078 -6.614 -9.606 1.00 91.81 79 SER A C 1
ATOM 593 O O . SER A 1 79 ? 13.576 -6.521 -8.484 1.00 91.81 79 SER A O 1
ATOM 595 N N . PHE A 1 80 ? 11.908 -7.188 -9.846 1.00 88.00 80 PHE A N 1
ATOM 596 C CA . PHE A 1 80 ? 11.099 -7.882 -8.858 1.00 88.00 80 PHE A CA 1
ATOM 597 C C . PHE A 1 80 ? 10.759 -9.266 -9.372 1.00 88.00 80 PHE A C 1
ATOM 599 O O . PHE A 1 80 ? 10.226 -9.399 -10.474 1.00 88.00 80 PHE A O 1
ATOM 606 N N . ASP A 1 81 ? 10.991 -10.265 -8.534 1.00 88.44 81 ASP A N 1
ATOM 607 C CA . ASP A 1 81 ? 10.550 -11.626 -8.793 1.00 88.44 81 ASP A CA 1
ATOM 608 C C . ASP A 1 81 ? 9.126 -11.832 -8.271 1.00 88.44 81 ASP A C 1
ATOM 610 O O . ASP A 1 81 ? 8.706 -11.262 -7.257 1.00 88.44 81 ASP A O 1
ATOM 614 N N . TYR A 1 82 ? 8.367 -12.675 -8.961 1.00 84.56 82 TYR A N 1
ATOM 615 C CA . TYR A 1 82 ? 7.041 -13.069 -8.524 1.00 84.56 82 TYR A CA 1
ATOM 616 C C . TYR A 1 82 ? 7.112 -14.026 -7.328 1.00 84.56 82 TYR A C 1
ATOM 618 O O . TYR A 1 82 ? 7.681 -15.115 -7.400 1.00 84.56 82 TYR A O 1
ATOM 626 N N . LEU A 1 83 ? 6.467 -13.645 -6.223 1.00 80.69 83 LEU A N 1
ATOM 627 C CA . LEU A 1 83 ? 6.418 -14.437 -4.993 1.00 80.69 83 LEU A CA 1
ATOM 628 C C . LEU A 1 83 ? 5.069 -15.152 -4.845 1.00 80.69 83 LEU A C 1
ATOM 630 O O . LEU A 1 83 ? 4.174 -14.684 -4.135 1.00 80.69 83 LEU A O 1
ATOM 634 N N . ALA A 1 84 ? 4.940 -16.322 -5.477 1.00 76.75 84 ALA A N 1
ATOM 635 C CA . ALA A 1 84 ? 3.709 -17.122 -5.454 1.00 76.75 84 ALA A CA 1
ATOM 636 C C . ALA A 1 84 ? 3.230 -17.441 -4.026 1.00 76.75 84 ALA A C 1
ATOM 638 O O . ALA A 1 84 ? 2.067 -17.215 -3.699 1.00 76.75 84 ALA A O 1
ATOM 639 N N . ALA A 1 85 ? 4.141 -17.873 -3.145 1.00 71.62 85 ALA A N 1
ATOM 640 C CA . ALA A 1 85 ? 3.811 -18.250 -1.767 1.00 71.62 85 ALA A CA 1
ATOM 641 C C . ALA A 1 85 ? 3.158 -17.107 -0.962 1.00 71.62 85 ALA A C 1
ATOM 643 O O . ALA A 1 85 ? 2.304 -17.354 -0.114 1.00 71.62 85 ALA A O 1
ATOM 644 N N . GLY A 1 86 ? 3.522 -15.852 -1.247 1.00 69.75 86 GLY A N 1
ATOM 645 C CA . GLY A 1 86 ? 2.962 -14.681 -0.571 1.00 69.75 86 GLY A CA 1
ATOM 646 C C . GLY A 1 86 ? 1.731 -14.085 -1.257 1.00 69.75 86 GLY A C 1
ATOM 647 O O . GLY A 1 86 ? 0.900 -13.478 -0.581 1.00 69.75 86 GLY A O 1
ATOM 648 N N . TYR A 1 87 ? 1.614 -14.207 -2.582 1.00 73.94 87 TYR A N 1
ATOM 649 C CA . TYR A 1 87 ? 0.518 -13.606 -3.347 1.00 73.94 87 TYR A CA 1
ATOM 650 C C . TYR A 1 87 ? -0.692 -14.534 -3.479 1.00 73.94 87 TYR A C 1
ATOM 652 O O . TYR A 1 87 ? -1.813 -14.084 -3.263 1.00 73.94 87 TYR A O 1
ATOM 660 N N . GLU A 1 88 ? -0.478 -15.820 -3.770 1.00 79.94 88 GLU A N 1
ATOM 661 C CA . GLU A 1 88 ? -1.532 -16.823 -4.014 1.00 79.94 88 GLU A CA 1
ATOM 662 C C . GLU A 1 88 ? -2.088 -17.452 -2.726 1.00 79.94 88 GLU A C 1
ATOM 664 O O . GLU A 1 88 ? -2.814 -18.444 -2.760 1.00 79.94 88 GLU A O 1
ATOM 669 N N . THR A 1 89 ? -1.764 -16.872 -1.568 1.00 80.19 89 THR A N 1
ATOM 670 C CA . THR A 1 89 ? -2.400 -17.244 -0.303 1.00 80.19 89 THR A CA 1
ATOM 671 C C . THR A 1 89 ? -3.809 -16.637 -0.248 1.00 80.19 89 THR A C 1
ATOM 673 O O . THR A 1 89 ? -3.929 -15.410 -0.324 1.00 80.19 89 THR A O 1
ATOM 676 N N . PRO A 1 90 ? -4.875 -17.445 -0.077 1.00 84.81 90 PRO A N 1
ATOM 677 C CA . PRO A 1 90 ? -6.239 -16.933 -0.026 1.00 84.81 90 PRO A CA 1
ATOM 678 C C . PRO A 1 90 ? -6.451 -15.916 1.098 1.00 84.81 90 PRO A C 1
ATOM 680 O O . PRO A 1 90 ? -6.103 -16.164 2.257 1.00 84.81 90 PRO A O 1
ATOM 683 N N . SER A 1 91 ? -7.072 -14.784 0.767 1.00 84.56 91 SER A N 1
ATOM 684 C CA . SER A 1 91 ? -7.447 -13.774 1.758 1.00 84.56 91 SER A CA 1
ATOM 685 C C . SER A 1 91 ? -8.600 -14.239 2.642 1.00 84.56 91 SER A C 1
ATOM 687 O O . SER A 1 91 ? -9.569 -14.840 2.180 1.00 84.56 91 SER A O 1
ATOM 689 N N . SER A 1 92 ? -8.547 -13.868 3.921 1.00 89.50 92 SER A N 1
ATOM 690 C CA . SER A 1 92 ? -9.645 -14.044 4.869 1.00 89.50 92 SER A CA 1
ATOM 691 C C . SER A 1 92 ? -9.622 -12.937 5.912 1.00 89.50 92 SER A C 1
ATOM 693 O O . SER A 1 92 ? -8.590 -12.669 6.523 1.00 89.50 92 SER A O 1
ATOM 695 N N . LEU A 1 93 ? -10.778 -12.324 6.177 1.00 90.62 93 LEU A N 1
ATOM 696 C CA . LEU A 1 93 ? -10.889 -11.291 7.212 1.00 90.62 93 LEU A CA 1
ATOM 697 C C . LEU A 1 93 ? -10.573 -11.831 8.615 1.00 90.62 93 LEU A C 1
ATOM 699 O O . LEU A 1 93 ? -10.126 -11.074 9.470 1.00 90.62 93 LEU A O 1
ATOM 703 N N . ALA A 1 94 ? -10.711 -13.141 8.835 1.00 89.00 94 ALA A N 1
ATOM 704 C CA . ALA A 1 94 ? -10.307 -13.774 10.086 1.00 89.00 94 ALA A CA 1
ATOM 705 C C . ALA A 1 94 ? -8.789 -13.672 10.331 1.00 89.00 94 ALA A C 1
ATOM 707 O O . ALA A 1 94 ? -8.369 -13.522 11.476 1.00 89.00 94 ALA A O 1
ATOM 708 N N . LEU A 1 95 ? -7.967 -13.694 9.271 1.00 86.06 95 LEU A N 1
ATOM 709 C CA . LEU A 1 95 ? -6.505 -13.592 9.382 1.00 86.06 95 LEU A CA 1
ATOM 710 C C . LEU A 1 95 ? -6.061 -12.216 9.881 1.00 86.06 95 LEU A C 1
ATOM 712 O O . LEU A 1 95 ? -5.112 -12.123 10.651 1.00 86.06 95 LEU A O 1
ATOM 716 N N . VAL A 1 96 ? -6.778 -11.168 9.473 1.00 87.56 96 VAL A N 1
ATOM 717 C CA . VAL A 1 96 ? -6.484 -9.775 9.840 1.00 87.56 96 VAL A CA 1
ATOM 718 C C . VAL A 1 96 ? -7.278 -9.285 11.053 1.00 87.56 96 VAL A C 1
ATOM 720 O O . VAL A 1 96 ? -7.039 -8.184 11.545 1.00 87.56 96 VAL A O 1
ATOM 723 N N . SER A 1 97 ? -8.225 -10.083 11.550 1.00 91.38 97 SER A N 1
ATOM 724 C CA . SER A 1 97 ? -9.007 -9.740 12.736 1.00 91.38 97 SER A CA 1
ATOM 725 C C . SER A 1 97 ? -8.157 -9.787 14.008 1.00 91.38 97 SER A C 1
ATOM 727 O O . SER A 1 97 ? -7.300 -10.658 14.182 1.00 91.38 97 SER A O 1
ATOM 729 N N . GLY A 1 98 ? -8.402 -8.848 14.919 1.00 91.06 98 GLY A N 1
ATOM 730 C CA . GLY A 1 98 ? -7.692 -8.753 16.192 1.00 91.06 98 GLY A CA 1
ATOM 731 C C . GLY A 1 98 ? -7.210 -7.346 16.513 1.00 91.06 98 GLY A C 1
ATOM 732 O O . GLY A 1 98 ? -7.679 -6.365 15.935 1.00 91.06 98 GLY A O 1
ATOM 733 N N . SER A 1 99 ? -6.290 -7.272 17.471 1.00 89.81 99 SER A N 1
ATOM 734 C CA . SER A 1 99 ? -5.691 -6.033 17.961 1.00 89.81 99 SER A CA 1
ATOM 735 C C . SER A 1 99 ? -4.290 -5.858 17.393 1.00 89.81 99 SER A C 1
ATOM 737 O O . SER A 1 99 ? -3.505 -6.803 17.348 1.00 89.81 99 SER A O 1
ATOM 739 N N . TRP A 1 100 ? -3.972 -4.627 17.022 1.00 86.12 100 TRP A N 1
ATOM 740 C CA . TRP A 1 100 ? -2.734 -4.250 16.361 1.00 86.12 100 TRP A CA 1
ATOM 741 C C . TRP A 1 100 ? -2.159 -3.000 17.025 1.00 86.12 100 TRP A C 1
ATOM 743 O O . TRP A 1 100 ? -2.911 -2.146 17.507 1.00 86.12 100 TRP A O 1
ATOM 753 N N . SER A 1 101 ? -0.835 -2.868 17.053 1.00 80.38 101 SER A N 1
ATOM 754 C CA . SER A 1 101 ? -0.173 -1.667 17.560 1.00 80.38 101 SER A CA 1
ATOM 755 C C . SER A 1 101 ? 1.125 -1.339 16.836 1.00 80.38 101 SER A C 1
ATOM 757 O O . SER A 1 101 ? 1.997 -2.199 16.752 1.00 80.38 101 SER A O 1
ATOM 759 N N . GLN A 1 102 ? 1.248 -0.091 16.371 1.00 72.62 102 GLN A N 1
ATOM 760 C CA . GLN A 1 102 ? 2.484 0.566 15.919 1.00 72.62 102 GLN A CA 1
ATOM 761 C C . GLN A 1 102 ? 2.170 2.048 15.625 1.00 72.62 102 GLN A C 1
ATOM 763 O O . GLN A 1 102 ? 1.389 2.348 14.726 1.00 72.62 102 GLN A O 1
ATOM 768 N N . GLY A 1 103 ? 2.710 2.984 16.415 1.00 70.88 103 GLY A N 1
ATOM 769 C CA . GLY A 1 103 ? 2.314 4.406 16.345 1.00 70.88 103 GLY A CA 1
ATOM 770 C C . GLY A 1 103 ? 0.864 4.677 16.791 1.00 70.88 103 GLY A C 1
ATOM 771 O O . GLY A 1 103 ? 0.284 5.712 16.455 1.00 70.88 103 GLY A O 1
ATOM 772 N N . GLY A 1 104 ? 0.252 3.718 17.492 1.00 78.19 104 GLY A N 1
ATOM 773 C CA . GLY A 1 104 ? -1.152 3.705 17.886 1.00 78.19 104 GLY A CA 1
ATOM 774 C C . GLY A 1 104 ? -1.643 2.315 18.277 1.00 78.19 104 GLY A C 1
ATOM 775 O O . GLY A 1 104 ? -0.883 1.343 18.264 1.00 78.19 104 GLY A O 1
ATOM 776 N N . VAL A 1 105 ? -2.938 2.209 18.578 1.00 85.88 105 VAL A N 1
ATOM 777 C CA . VAL A 1 105 ? -3.646 0.938 18.779 1.00 85.88 105 VAL A CA 1
ATOM 778 C C . VAL A 1 105 ? -4.907 0.933 17.931 1.00 85.88 105 VAL A C 1
ATOM 780 O O . VAL A 1 105 ? -5.692 1.882 17.961 1.00 85.88 105 VAL A O 1
ATOM 783 N N . PHE A 1 106 ? -5.128 -0.155 17.204 1.00 86.75 106 PHE A N 1
ATOM 784 C CA . PHE A 1 106 ? -6.349 -0.357 16.440 1.00 86.75 106 PHE A CA 1
ATOM 785 C C . PHE A 1 106 ? -6.812 -1.808 16.493 1.00 86.75 106 PHE A C 1
ATOM 787 O O . PHE A 1 106 ? -6.050 -2.727 16.786 1.00 86.75 106 PHE A O 1
ATOM 794 N N . THR A 1 107 ? -8.093 -2.003 16.227 1.00 91.88 107 THR A N 1
ATOM 795 C CA . THR A 1 107 ? -8.749 -3.302 16.176 1.00 91.88 107 THR A CA 1
ATOM 796 C C . THR A 1 107 ? -9.416 -3.489 14.828 1.00 91.88 107 THR A C 1
ATOM 798 O O . THR A 1 107 ? -9.899 -2.532 14.222 1.00 91.88 107 THR A O 1
ATOM 801 N N . ILE A 1 108 ? -9.443 -4.734 14.364 1.00 92.62 108 ILE A N 1
ATOM 802 C CA . ILE A 1 108 ? -10.159 -5.158 13.164 1.00 92.62 108 ILE A CA 1
ATOM 803 C C . ILE A 1 108 ? -11.132 -6.260 13.578 1.00 92.62 108 ILE A C 1
ATOM 805 O O . ILE A 1 108 ? -10.726 -7.278 14.141 1.00 92.62 108 ILE A O 1
ATOM 809 N N . SER A 1 109 ? -12.423 -6.059 13.322 1.00 94.31 109 SER A N 1
ATOM 810 C CA . SER A 1 109 ? -13.444 -7.080 13.560 1.00 94.31 109 SER A CA 1
ATOM 811 C C . SER A 1 109 ? -13.360 -8.208 12.528 1.00 94.31 109 SER A C 1
ATOM 813 O O . SER A 1 109 ? -12.808 -8.041 11.442 1.00 94.31 109 SER A O 1
ATOM 815 N N . GLU A 1 110 ? -14.002 -9.342 12.805 1.00 93.31 110 GLU A N 1
ATOM 816 C CA . GLU A 1 110 ? -14.116 -10.456 11.848 1.00 93.31 110 GLU A CA 1
ATOM 817 C C . GLU A 1 110 ? -14.836 -10.066 10.543 1.00 93.31 110 GLU A C 1
ATOM 819 O O . GLU A 1 110 ? -14.635 -10.682 9.500 1.00 93.31 110 GLU A O 1
ATOM 824 N N . THR A 1 111 ? -15.648 -9.003 10.570 1.00 92.88 111 THR A N 1
ATOM 825 C CA . THR A 1 111 ? -16.310 -8.443 9.380 1.00 92.88 111 THR A CA 1
ATOM 826 C C . THR A 1 111 ? -15.461 -7.389 8.659 1.00 92.88 111 THR A C 1
ATOM 828 O O . THR A 1 111 ? -15.943 -6.756 7.710 1.00 92.88 111 THR A O 1
ATOM 831 N N . GLY A 1 112 ? -14.224 -7.174 9.117 1.00 91.38 112 GLY A N 1
ATOM 832 C CA . GLY A 1 112 ? -13.251 -6.236 8.567 1.00 91.38 112 GLY A CA 1
ATOM 833 C C . GLY A 1 112 ? -13.419 -4.792 9.035 1.00 91.38 112 GLY A C 1
ATOM 834 O O . GLY A 1 112 ? -12.778 -3.919 8.466 1.00 91.38 112 GLY A O 1
ATOM 835 N N . VAL A 1 113 ? -14.274 -4.497 10.021 1.00 94.69 113 VAL A N 1
ATOM 836 C CA . VAL A 1 113 ? -14.442 -3.120 10.526 1.00 94.69 113 VAL A CA 1
ATOM 837 C C . VAL A 1 113 ? -13.218 -2.746 11.349 1.00 94.69 113 VAL A C 1
ATOM 839 O O . VAL A 1 113 ? -12.880 -3.458 12.289 1.00 94.69 113 VAL A O 1
ATOM 842 N N . LEU A 1 114 ? -12.580 -1.632 10.999 1.00 90.94 114 LEU A N 1
ATOM 843 C CA . LEU A 1 114 ? -11.396 -1.109 11.668 1.00 90.94 114 LEU A CA 1
ATOM 844 C C . LEU A 1 114 ? -11.775 0.072 12.564 1.00 90.94 114 LEU A C 1
ATOM 846 O O . LEU A 1 114 ? -12.501 0.972 12.139 1.00 90.94 114 LEU A O 1
ATOM 850 N N . SER A 1 115 ? -11.242 0.096 13.783 1.00 92.06 115 SER A N 1
ATOM 851 C CA . SER A 1 115 ? -11.318 1.258 14.674 1.00 92.06 115 SER A CA 1
ATOM 852 C C . SER A 1 115 ? -10.064 1.395 15.526 1.00 92.06 115 SER A C 1
ATOM 854 O O . SER A 1 115 ? -9.506 0.386 15.945 1.00 92.06 115 SER A O 1
ATOM 856 N N . GLY A 1 116 ? -9.622 2.613 15.826 1.00 89.88 116 GLY A N 1
ATOM 857 C CA . GLY A 1 116 ? -8.447 2.810 16.673 1.00 89.88 116 GLY A CA 1
ATOM 858 C C . GLY A 1 116 ? -8.065 4.264 16.885 1.00 89.88 116 GLY A C 1
ATOM 859 O O . GLY A 1 116 ? -8.790 5.177 16.492 1.00 89.88 116 GLY A O 1
ATOM 860 N N . THR A 1 117 ? -6.903 4.466 17.493 1.00 87.25 117 THR A N 1
ATOM 861 C CA . THR A 1 117 ? -6.299 5.782 17.718 1.00 87.25 117 THR A CA 1
ATOM 862 C C . THR A 1 117 ? -4.791 5.724 17.514 1.00 87.25 117 THR A C 1
ATOM 864 O O . THR A 1 117 ? -4.169 4.727 17.880 1.00 87.25 117 THR A O 1
ATOM 867 N N . ASN A 1 118 ? -4.192 6.789 16.980 1.00 80.75 118 ASN A N 1
ATOM 868 C CA . ASN A 1 118 ? -2.732 6.940 16.995 1.00 80.75 118 ASN A CA 1
ATOM 869 C C . ASN A 1 118 ? -2.248 7.535 18.324 1.00 80.75 118 ASN A C 1
ATOM 871 O O . ASN A 1 118 ? -3.030 8.059 19.122 1.00 80.75 118 ASN A O 1
ATOM 875 N N . ASP A 1 119 ? -0.933 7.518 18.511 1.00 80.44 119 ASP A N 1
ATOM 876 C CA . ASP A 1 119 ? -0.257 8.111 19.671 1.00 80.44 119 ASP A CA 1
ATOM 877 C C . ASP A 1 119 ? -0.377 9.650 19.720 1.00 80.44 119 ASP A C 1
ATOM 879 O O . ASP A 1 119 ? -0.086 10.270 20.742 1.00 80.44 119 ASP A O 1
ATOM 883 N N . TYR A 1 120 ? -0.856 10.276 18.639 1.00 80.12 120 TYR A N 1
ATOM 884 C CA . TYR A 1 120 ? -1.126 11.714 18.543 1.00 80.12 120 TYR A CA 1
ATOM 885 C C . TYR A 1 120 ? -2.576 12.091 18.901 1.00 80.12 120 TYR A C 1
ATOM 887 O O . TYR A 1 120 ? -2.943 13.264 18.816 1.00 80.12 120 TYR A O 1
ATOM 895 N N . GLY A 1 121 ? -3.412 11.124 19.300 1.00 83.56 121 GLY A N 1
ATOM 896 C CA . GLY A 1 121 ? -4.802 11.352 19.709 1.00 83.56 121 GLY A CA 1
ATOM 897 C C . GLY A 1 121 ? -5.806 11.496 18.559 1.00 83.56 121 GLY A C 1
ATOM 898 O O . GLY A 1 121 ? -6.959 11.854 18.801 1.00 83.56 121 GLY A O 1
ATOM 899 N N . CYS A 1 122 ? -5.409 11.213 17.318 1.00 85.81 122 CYS A N 1
ATOM 900 C CA . CYS A 1 122 ? -6.344 11.077 16.206 1.00 85.81 122 CYS A CA 1
ATOM 901 C C . CYS A 1 122 ? -7.044 9.724 16.263 1.00 85.81 122 CYS A C 1
ATOM 903 O O . CYS A 1 122 ? -6.419 8.705 16.556 1.00 85.81 122 CYS A O 1
ATOM 905 N N . SER A 1 123 ? -8.332 9.714 15.932 1.00 89.81 123 SER A N 1
ATOM 906 C CA . SER A 1 123 ? -9.119 8.488 15.815 1.00 89.81 123 SER A CA 1
ATOM 907 C C . SER A 1 123 ? -9.208 8.021 14.368 1.00 89.81 123 SER A C 1
ATOM 909 O O . SER A 1 123 ? -9.241 8.833 13.443 1.00 89.81 123 SER A O 1
ATOM 911 N N . TYR A 1 124 ? -9.281 6.708 14.188 1.00 86.31 124 TYR A N 1
ATOM 912 C CA . TYR A 1 124 ? -9.459 6.057 12.902 1.00 86.31 124 TYR A CA 1
ATOM 913 C C . TYR A 1 124 ? -10.693 5.178 12.934 1.00 86.31 124 TYR A C 1
ATOM 915 O O . TYR A 1 124 ? -10.907 4.415 13.876 1.00 86.31 124 TYR A O 1
ATOM 923 N N . THR A 1 125 ? -11.472 5.247 11.866 1.00 90.81 125 THR A N 1
ATOM 924 C CA . THR A 1 125 ? -12.539 4.293 11.568 1.00 90.81 125 THR A CA 1
ATOM 925 C C . THR A 1 125 ? -12.395 3.852 10.128 1.00 90.81 125 THR A C 1
ATOM 927 O O . THR A 1 125 ? -11.943 4.623 9.290 1.00 90.81 125 THR A O 1
ATOM 930 N N . GLY A 1 126 ? -12.722 2.610 9.812 1.00 89.94 126 GLY A N 1
ATOM 931 C CA . GLY A 1 126 ? -12.511 2.125 8.461 1.00 89.94 126 GLY A CA 1
ATOM 932 C C . GLY A 1 126 ? -13.001 0.715 8.241 1.00 89.94 126 GLY A C 1
ATOM 933 O O . GLY A 1 126 ? -13.700 0.125 9.068 1.00 89.94 126 GLY A O 1
ATOM 934 N N . ARG A 1 127 ? -12.620 0.170 7.093 1.00 92.19 127 ARG A N 1
ATOM 935 C CA . ARG A 1 127 ? -12.953 -1.189 6.713 1.00 92.19 127 ARG A CA 1
ATOM 936 C C . ARG A 1 127 ? -11.886 -1.800 5.817 1.00 92.19 127 ARG A C 1
ATOM 938 O O . ARG A 1 127 ? -11.469 -1.185 4.837 1.00 92.19 127 ARG A O 1
ATOM 945 N N . LEU A 1 128 ? -11.526 -3.040 6.127 1.00 90.69 128 LEU A N 1
ATOM 946 C CA . LEU A 1 128 ? -10.858 -3.948 5.210 1.00 90.69 128 LEU A CA 1
ATOM 947 C C . LEU A 1 128 ? -11.890 -4.759 4.426 1.00 90.69 128 LEU A C 1
ATOM 949 O O . LEU A 1 128 ? -12.936 -5.169 4.938 1.00 90.69 128 LEU A O 1
ATOM 953 N N . SER A 1 129 ? -11.570 -5.003 3.166 1.00 90.56 129 SER A N 1
ATOM 954 C CA . SER A 1 129 ? -12.376 -5.777 2.231 1.00 90.56 129 SER A CA 1
ATOM 955 C C . SER A 1 129 ? -11.491 -6.744 1.459 1.00 90.56 129 SER A C 1
ATOM 957 O O . SER A 1 129 ? -10.328 -6.457 1.189 1.00 90.56 129 SER A O 1
ATOM 959 N N . ILE A 1 130 ? -12.036 -7.902 1.109 1.00 90.25 130 ILE A N 1
ATOM 960 C CA . ILE A 1 130 ? -11.356 -8.838 0.217 1.00 90.25 130 ILE A CA 1
ATOM 961 C C . ILE A 1 130 ? -11.528 -8.303 -1.207 1.00 90.25 130 ILE A C 1
ATOM 963 O O . ILE A 1 130 ? -12.661 -8.157 -1.661 1.00 90.25 130 ILE A O 1
ATOM 967 N N . ILE A 1 131 ? -10.421 -7.998 -1.892 1.00 86.12 131 ILE A N 1
ATOM 968 C CA . ILE A 1 131 ? -10.446 -7.593 -3.310 1.00 86.12 131 ILE A CA 1
ATOM 969 C C . ILE A 1 131 ? -10.699 -8.831 -4.171 1.00 86.12 131 ILE A C 1
ATOM 971 O O . ILE A 1 131 ? -11.634 -8.864 -4.965 1.00 86.12 131 ILE A O 1
ATOM 975 N N . ASN A 1 132 ? -9.881 -9.865 -3.965 1.00 84.00 132 ASN A N 1
ATOM 976 C CA . ASN A 1 132 ? -9.988 -11.155 -4.627 1.00 84.00 132 ASN A CA 1
ATOM 977 C C . ASN A 1 132 ? -9.635 -12.249 -3.613 1.00 84.00 132 ASN A C 1
ATOM 979 O O . ASN A 1 132 ? -8.543 -12.249 -3.053 1.00 84.00 132 ASN A O 1
ATOM 983 N N . ALA A 1 133 ? -10.562 -13.174 -3.355 1.00 83.94 133 ALA A N 1
ATOM 984 C CA . ALA A 1 133 ? -10.384 -14.202 -2.329 1.00 83.94 133 ALA A CA 1
ATOM 985 C C . ALA A 1 133 ? -9.251 -15.192 -2.647 1.00 83.94 133 ALA A C 1
ATOM 987 O O . ALA A 1 133 ? -8.751 -15.842 -1.734 1.00 83.94 133 ALA A O 1
ATOM 988 N N . ALA A 1 134 ? -8.832 -15.294 -3.913 1.00 82.44 134 ALA A N 1
ATOM 989 C CA . ALA A 1 134 ? -7.719 -16.148 -4.324 1.00 82.44 134 ALA A CA 1
ATOM 990 C C . ALA A 1 134 ? -6.340 -15.574 -3.957 1.00 82.44 134 ALA A C 1
ATOM 992 O O . ALA A 1 134 ? -5.359 -16.311 -3.978 1.00 82.44 134 ALA A O 1
ATOM 993 N N . TYR A 1 135 ? -6.260 -14.283 -3.620 1.00 81.69 135 TYR A N 1
ATOM 994 C CA . TYR A 1 135 ? -4.995 -13.587 -3.402 1.00 81.69 135 TYR A CA 1
ATOM 995 C C . TYR A 1 135 ? -4.966 -12.881 -2.055 1.00 81.69 135 TYR A C 1
ATOM 997 O O . TYR A 1 135 ? -6.010 -12.542 -1.507 1.00 81.69 135 TYR A O 1
ATOM 1005 N N . SER A 1 136 ? -3.768 -12.595 -1.548 1.00 76.88 136 SER A N 1
ATOM 1006 C CA . SER A 1 136 ? -3.556 -11.997 -0.224 1.00 76.88 136 SER A CA 1
ATOM 1007 C C . SER A 1 136 ? -3.843 -10.480 -0.045 1.00 76.88 136 SER A C 1
ATOM 1009 O O . SER A 1 136 ? -3.890 -10.068 1.118 1.00 76.88 136 SER A O 1
ATOM 1011 N N . PRO A 1 137 ? -3.980 -9.604 -1.070 1.00 82.00 137 PRO A N 1
ATOM 1012 C CA . PRO A 1 137 ? -4.232 -8.184 -0.823 1.00 82.00 137 PRO A CA 1
ATOM 1013 C C . PRO A 1 137 ? -5.668 -7.908 -0.377 1.00 82.00 137 PRO A C 1
ATOM 1015 O O . PRO A 1 137 ? -6.638 -8.416 -0.947 1.00 82.00 137 PRO A O 1
ATOM 1018 N N . TYR A 1 138 ? -5.795 -6.975 0.561 1.00 86.69 138 TYR A N 1
ATOM 1019 C CA . TYR A 1 138 ? -7.071 -6.426 1.000 1.00 86.69 138 TYR A CA 1
ATOM 1020 C C . TYR A 1 138 ? -7.223 -4.988 0.511 1.00 86.69 138 TYR A C 1
ATOM 1022 O O . TYR A 1 138 ? -6.254 -4.238 0.398 1.00 86.69 138 TYR A O 1
ATOM 1030 N N . GLY A 1 139 ? -8.461 -4.586 0.249 1.00 87.06 139 GLY A N 1
ATOM 1031 C CA . GLY A 1 139 ? -8.825 -3.201 -0.002 1.00 87.06 139 GLY A CA 1
ATOM 1032 C C . GLY A 1 139 ? -9.089 -2.501 1.320 1.00 87.06 139 GLY A C 1
ATOM 1033 O O . GLY A 1 139 ? -9.767 -3.059 2.186 1.00 87.06 139 GLY A O 1
ATOM 1034 N N . LEU A 1 140 ? -8.587 -1.283 1.463 1.00 85.69 140 LEU A N 1
ATOM 1035 C CA . LEU A 1 140 ? -8.723 -0.461 2.656 1.00 85.69 140 LEU A CA 1
ATOM 1036 C C . LEU A 1 140 ? -9.525 0.799 2.348 1.00 85.69 140 LEU A C 1
ATOM 1038 O O . LEU A 1 140 ? -9.221 1.516 1.395 1.00 85.69 140 LEU A O 1
ATOM 1042 N N . GLN A 1 141 ? -10.479 1.102 3.221 1.00 87.75 141 GLN A N 1
ATOM 1043 C CA . GLN A 1 141 ? -11.067 2.431 3.364 1.00 87.75 141 GLN A CA 1
ATOM 1044 C C . GLN A 1 141 ? -10.858 2.895 4.799 1.00 87.75 141 GLN A C 1
ATOM 1046 O O . GLN A 1 141 ? -11.158 2.153 5.735 1.00 87.75 141 GLN A O 1
ATOM 1051 N N . LEU A 1 142 ? -10.344 4.106 4.978 1.00 85.31 142 LEU A N 1
ATOM 1052 C CA . LEU A 1 142 ? -10.026 4.663 6.285 1.00 85.31 142 LEU A CA 1
ATOM 1053 C C . LEU A 1 142 ? -10.489 6.113 6.369 1.00 85.31 142 LEU A C 1
ATOM 1055 O O . LEU A 1 142 ? -10.268 6.901 5.456 1.00 85.31 142 LEU A O 1
ATOM 1059 N N . THR A 1 143 ? -11.073 6.477 7.496 1.00 87.88 143 THR A N 1
ATOM 1060 C CA . THR A 1 143 ? -11.382 7.846 7.877 1.00 87.88 143 THR A CA 1
ATOM 1061 C C . THR A 1 143 ? -10.619 8.173 9.151 1.00 87.88 143 THR A C 1
ATOM 1063 O O . THR A 1 143 ? -10.854 7.575 10.202 1.00 87.88 143 THR A O 1
ATOM 1066 N N . GLU A 1 144 ? -9.702 9.127 9.049 1.00 85.81 144 GLU A N 1
ATOM 1067 C CA . GLU A 1 144 ? -8.980 9.719 10.170 1.00 85.81 144 GLU A CA 1
ATOM 1068 C C . GLU A 1 144 ? -9.708 10.981 10.640 1.00 85.81 144 GLU A C 1
ATOM 1070 O O . GLU A 1 144 ? -10.142 11.802 9.829 1.00 85.81 144 GLU A O 1
ATOM 1075 N N . THR A 1 145 ? -9.827 11.145 11.954 1.00 89.88 145 THR A N 1
ATOM 1076 C CA . THR A 1 145 ? -10.341 12.360 12.591 1.00 89.88 145 THR A CA 1
ATOM 1077 C C . THR A 1 145 ? -9.350 12.857 13.638 1.00 89.88 145 THR A C 1
ATOM 1079 O O . THR A 1 145 ? -9.133 12.204 14.662 1.00 89.88 145 THR A O 1
ATOM 1082 N N . CYS A 1 146 ? -8.782 14.038 13.393 1.00 86.81 146 CYS A N 1
ATOM 1083 C CA . CYS A 1 146 ? -7.841 14.742 14.263 1.00 86.81 146 CYS A CA 1
ATOM 1084 C C . CYS A 1 146 ? -8.425 16.113 14.643 1.00 86.81 146 CYS A C 1
ATOM 1086 O O . CYS A 1 146 ? -8.376 17.062 13.853 1.00 86.81 146 CYS A O 1
ATOM 1088 N N . GLY A 1 147 ? -8.996 16.240 15.844 1.00 89.00 147 GLY A N 1
ATOM 1089 C CA . GLY A 1 147 ? -9.691 17.466 16.250 1.00 89.00 147 GLY A CA 1
ATOM 1090 C C . GLY A 1 147 ? -10.870 17.771 15.318 1.00 89.00 147 GLY A C 1
ATOM 1091 O O . GLY A 1 147 ? -11.823 17.002 15.259 1.00 89.00 147 GLY A O 1
ATOM 1092 N N . THR A 1 148 ? -10.804 18.881 14.579 1.00 89.50 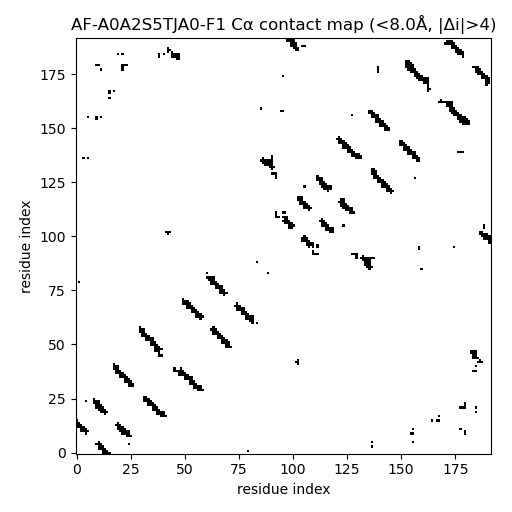148 THR A N 1
ATOM 1093 C CA . THR A 1 148 ? -11.822 19.269 13.581 1.00 89.50 148 THR A CA 1
ATOM 1094 C C . THR A 1 148 ? -11.507 18.799 12.160 1.00 89.50 148 THR A C 1
ATOM 1096 O O . THR A 1 148 ? -12.327 18.978 11.261 1.00 89.50 148 THR A O 1
ATOM 1099 N N . THR A 1 149 ? -10.327 18.219 11.930 1.00 85.94 149 THR A N 1
ATOM 1100 C CA . THR A 1 149 ? -9.914 17.748 10.605 1.00 85.94 149 THR A CA 1
ATOM 1101 C C . THR A 1 149 ? -10.375 16.313 10.407 1.00 85.94 149 THR A C 1
ATOM 1103 O O . THR A 1 149 ? -10.032 15.442 11.205 1.00 85.94 149 THR A O 1
ATOM 1106 N N . VAL A 1 150 ? -11.120 16.068 9.328 1.00 87.50 150 VAL A N 1
ATOM 1107 C CA . VAL A 1 150 ? -11.557 14.731 8.910 1.00 87.50 150 VAL A CA 1
ATOM 1108 C C . VAL A 1 150 ? -10.998 14.446 7.523 1.00 87.50 150 VAL A C 1
ATOM 1110 O O . VAL A 1 150 ? -11.157 15.257 6.608 1.00 87.50 150 VAL A O 1
ATOM 1113 N N . ARG A 1 151 ? -10.356 13.290 7.356 1.0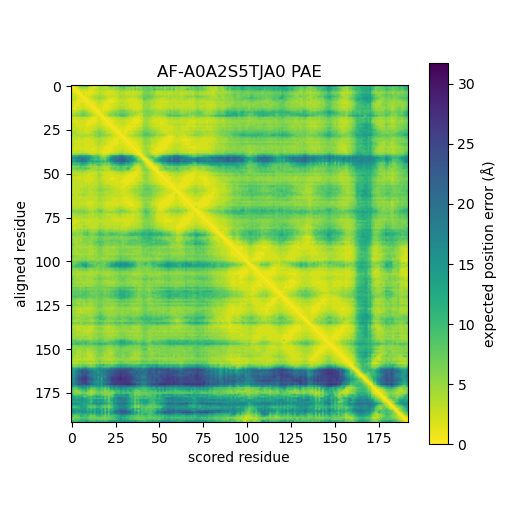0 82.12 151 ARG A N 1
ATOM 1114 C CA . ARG A 1 151 ? -9.755 12.858 6.092 1.00 82.12 151 ARG A CA 1
ATOM 1115 C C . ARG A 1 151 ? -10.184 11.433 5.786 1.00 82.12 151 ARG A C 1
ATOM 1117 O O . ARG A 1 151 ? -10.039 10.554 6.625 1.00 82.12 151 ARG A O 1
ATOM 1124 N N . SER A 1 152 ? -10.703 11.213 4.583 1.00 83.00 152 SER A N 1
ATOM 1125 C CA . SE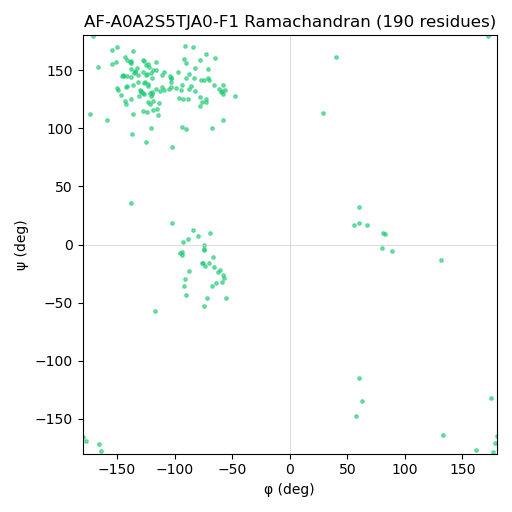R A 1 152 ? -10.987 9.870 4.072 1.00 83.00 152 SER A CA 1
ATOM 1126 C C . SER A 1 152 ? -9.915 9.459 3.077 1.00 83.00 152 SER A C 1
ATOM 1128 O O . SER A 1 152 ? -9.399 10.296 2.341 1.00 83.00 152 SER A O 1
ATOM 1130 N N . MET A 1 153 ? -9.576 8.181 3.104 1.00 80.00 153 MET A N 1
ATOM 1131 C CA . MET A 1 153 ? -8.426 7.598 2.436 1.00 80.00 153 MET A CA 1
ATOM 1132 C C . MET A 1 153 ? -8.777 6.202 1.940 1.00 80.00 153 MET A C 1
ATOM 1134 O O . MET A 1 153 ? -9.532 5.475 2.593 1.00 80.00 153 MET A O 1
ATOM 1138 N N . SER A 1 154 ? -8.217 5.813 0.802 1.00 79.56 154 SER A N 1
ATOM 1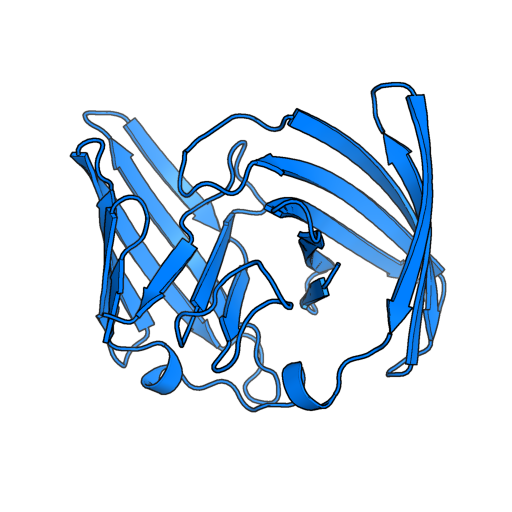139 C CA . SER A 1 154 ? -8.405 4.480 0.232 1.00 79.56 154 SER A CA 1
ATOM 1140 C C . SER A 1 154 ? -7.109 3.900 -0.314 1.00 79.56 154 SER A C 1
ATOM 1142 O O . SER A 1 154 ? -6.306 4.583 -0.952 1.00 79.56 154 SER A O 1
ATOM 1144 N N . GLY A 1 155 ? -6.940 2.593 -0.162 1.00 80.62 155 GLY A N 1
ATOM 1145 C CA . GLY A 1 155 ? -5.887 1.876 -0.867 1.00 80.62 155 GLY A CA 1
ATOM 1146 C C . GLY A 1 155 ? -5.789 0.421 -0.469 1.00 80.62 155 GLY A C 1
ATOM 1147 O O . GLY A 1 155 ? -6.801 -0.279 -0.491 1.00 80.62 155 GLY A O 1
ATOM 1148 N N . LEU A 1 156 ? -4.580 -0.047 -0.182 1.00 80.69 156 LEU A N 1
ATOM 1149 C CA . LEU A 1 156 ? -4.293 -1.468 -0.020 1.00 80.69 156 LEU A CA 1
ATOM 1150 C C . LEU A 1 156 ? -3.852 -1.784 1.400 1.00 80.69 156 LEU A C 1
ATOM 1152 O O . LEU A 1 156 ? -3.235 -0.956 2.071 1.00 80.69 156 LEU A O 1
ATOM 1156 N N . ALA A 1 157 ? -4.153 -3.006 1.820 1.00 80.81 157 ALA A N 1
ATOM 1157 C CA . ALA A 1 157 ? -3.572 -3.603 2.999 1.00 80.81 157 ALA A CA 1
ATOM 1158 C C . ALA A 1 157 ? -2.937 -4.954 2.671 1.00 80.81 157 ALA A C 1
ATOM 1160 O O . ALA A 1 157 ? -3.488 -5.749 1.902 1.00 80.81 157 ALA A O 1
ATOM 1161 N N . LEU A 1 158 ? -1.781 -5.209 3.276 1.00 78.31 158 LEU A N 1
ATOM 1162 C CA . LEU A 1 158 ? -1.044 -6.457 3.126 1.00 78.31 158 LEU A CA 1
ATOM 1163 C C . LEU A 1 158 ? -0.862 -7.109 4.489 1.00 78.31 158 LEU A C 1
ATOM 1165 O O . LEU A 1 158 ? -0.257 -6.510 5.374 1.00 78.31 158 LEU A O 1
ATOM 1169 N N . TYR A 1 159 ? -1.369 -8.332 4.629 1.00 78.56 159 TYR A N 1
ATOM 1170 C CA . TYR A 1 159 ? -1.121 -9.171 5.794 1.00 78.56 159 TYR A CA 1
ATOM 1171 C C . TYR A 1 159 ? 0.059 -10.098 5.524 1.00 78.56 159 TYR A C 1
ATOM 1173 O O . TYR A 1 159 ? 0.131 -10.755 4.478 1.00 78.56 159 TYR A O 1
ATOM 1181 N N . ARG A 1 160 ? 0.971 -10.170 6.486 1.00 71.88 160 ARG A N 1
ATOM 1182 C CA . ARG A 1 160 ? 2.092 -11.104 6.474 1.00 71.88 160 ARG A CA 1
ATOM 1183 C C . ARG A 1 160 ? 2.156 -11.829 7.804 1.00 71.88 160 ARG A C 1
ATOM 1185 O O . ARG A 1 160 ? 2.045 -11.202 8.851 1.00 71.88 160 ARG A O 1
ATOM 1192 N N . ARG A 1 161 ? 2.314 -13.151 7.730 1.00 64.19 161 ARG A N 1
ATOM 1193 C CA . ARG A 1 161 ? 2.473 -14.021 8.900 1.00 64.19 161 ARG A CA 1
ATOM 1194 C C . ARG A 1 161 ? 3.940 -14.152 9.335 1.00 64.19 161 ARG A C 1
ATOM 1196 O O . ARG A 1 161 ? 4.183 -14.410 10.506 1.00 64.19 161 ARG A O 1
ATOM 1203 N N . ASP A 1 162 ? 4.874 -13.907 8.413 1.00 56.88 162 ASP A N 1
ATOM 1204 C CA . ASP A 1 162 ? 6.322 -13.991 8.622 1.00 56.88 162 ASP A CA 1
ATOM 1205 C C . ASP A 1 162 ? 7.008 -12.667 8.238 1.00 56.88 162 ASP A C 1
ATOM 1207 O O . ASP A 1 162 ? 6.480 -11.905 7.422 1.00 56.88 162 ASP A O 1
ATOM 1211 N N . SER A 1 163 ? 8.173 -12.404 8.842 1.00 48.47 163 SER A N 1
ATOM 1212 C CA . SER A 1 163 ? 8.931 -11.146 8.769 1.00 48.47 163 SER A CA 1
ATOM 1213 C C . SER A 1 163 ? 9.089 -10.608 7.342 1.00 48.47 163 SER A C 1
ATOM 1215 O O . SER A 1 163 ? 9.615 -11.308 6.471 1.00 48.47 163 SER A O 1
ATOM 1217 N N . LEU A 1 164 ? 8.722 -9.341 7.131 1.00 48.56 164 LEU A N 1
ATOM 1218 C CA . LEU A 1 164 ? 9.230 -8.530 6.020 1.00 48.56 164 LEU A CA 1
ATOM 1219 C C . LEU A 1 164 ? 10.756 -8.503 6.184 1.00 48.56 164 LEU A C 1
ATOM 1221 O O . LEU A 1 164 ? 11.185 -7.930 7.170 1.00 48.56 164 LEU A O 1
ATOM 1225 N N . SER A 1 165 ? 11.512 -9.209 5.332 1.00 41.66 165 SER A N 1
ATOM 1226 C CA . SER A 1 165 ? 12.991 -9.323 5.271 1.00 41.66 165 SER A CA 1
ATOM 1227 C C . SER A 1 165 ? 13.803 -9.433 6.602 1.00 41.66 165 SER A C 1
ATOM 1229 O O . SER A 1 165 ? 13.348 -9.139 7.705 1.00 41.66 165 SER A O 1
ATOM 1231 N N . PRO A 1 166 ? 15.062 -9.912 6.578 1.00 36.69 166 PRO A N 1
ATOM 1232 C CA . PRO A 1 166 ? 15.893 -9.921 7.782 1.00 36.69 166 PRO A CA 1
ATOM 1233 C C . PRO A 1 166 ? 16.230 -8.475 8.178 1.00 36.69 166 PRO A C 1
ATOM 1235 O O . PRO A 1 166 ? 17.110 -7.857 7.584 1.00 36.69 166 PRO A O 1
ATOM 1238 N N . GLY A 1 167 ? 15.514 -7.934 9.164 1.00 41.09 167 GLY A N 1
ATOM 1239 C CA . GLY A 1 167 ? 15.781 -6.616 9.747 1.00 41.09 167 GLY A CA 1
ATOM 1240 C C . GLY A 1 167 ? 14.571 -5.699 9.892 1.00 41.09 167 GLY A C 1
ATOM 1241 O O . GLY A 1 167 ? 14.674 -4.724 10.627 1.00 41.09 167 GLY A O 1
ATOM 1242 N N . LEU A 1 168 ? 13.439 -6.007 9.253 1.00 44.19 168 LEU A N 1
ATOM 1243 C CA . LEU A 1 168 ? 12.285 -5.103 9.237 1.00 44.19 168 LEU A CA 1
ATOM 1244 C C . LEU A 1 168 ? 11.317 -5.395 10.391 1.00 44.19 168 LEU A C 1
ATOM 1246 O O . LEU A 1 168 ? 10.819 -4.457 10.997 1.00 44.19 168 LEU A O 1
ATOM 1250 N N . LEU A 1 169 ? 11.126 -6.659 10.788 1.00 41.50 169 LEU A N 1
ATOM 1251 C CA . LEU A 1 169 ? 10.420 -7.055 12.015 1.00 41.50 169 LEU A CA 1
ATOM 1252 C C . LEU A 1 169 ? 10.837 -8.481 12.422 1.00 41.50 169 LEU A C 1
ATOM 1254 O O . LEU A 1 169 ? 10.355 -9.446 11.840 1.00 41.50 169 LEU A O 1
ATOM 1258 N N . GLU A 1 170 ? 11.635 -8.661 13.481 1.00 41.19 170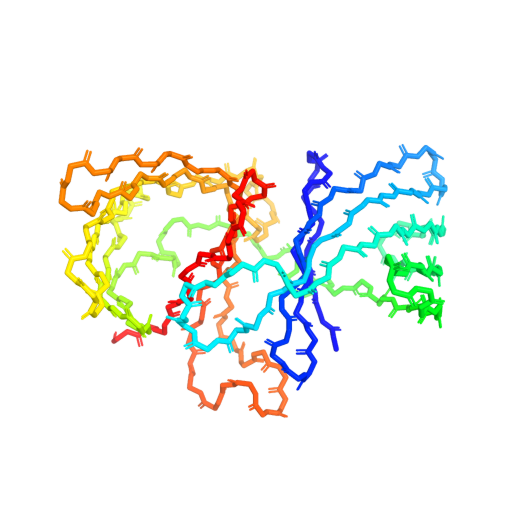 GLU A N 1
ATOM 1259 C CA . GLU A 1 170 ? 11.763 -9.978 14.154 1.00 41.19 170 GLU A CA 1
ATOM 1260 C C . GLU A 1 170 ? 10.470 -10.388 14.905 1.00 41.19 170 GLU A C 1
ATOM 1262 O O . GLU A 1 170 ? 10.442 -11.359 15.659 1.00 41.19 170 GLU A O 1
ATOM 1267 N N . PHE A 1 171 ? 9.372 -9.651 14.709 1.00 40.78 171 PHE A N 1
ATOM 1268 C CA . PHE A 1 171 ? 8.162 -9.727 15.515 1.00 40.78 171 PHE A CA 1
ATOM 1269 C C . PHE A 1 171 ? 6.924 -10.000 14.650 1.00 40.78 171 PHE A C 1
ATOM 1271 O O . PHE A 1 171 ? 6.219 -9.079 14.252 1.00 40.78 171 PHE A O 1
ATOM 1278 N N . GLY A 1 172 ? 6.638 -11.284 14.423 1.00 54.53 172 GLY A N 1
ATOM 1279 C CA . GLY A 1 172 ? 5.291 -11.798 14.149 1.00 54.53 172 GLY A CA 1
ATOM 1280 C C . GLY A 1 172 ? 4.537 -11.209 12.948 1.00 54.53 172 GLY A C 1
ATOM 1281 O O . GLY A 1 172 ? 5.109 -10.903 11.906 1.00 54.53 172 GLY A O 1
ATOM 1282 N N . GLU A 1 173 ? 3.211 -11.136 13.088 1.00 61.00 173 GLU A N 1
ATOM 1283 C CA . GLU A 1 173 ? 2.301 -10.775 12.002 1.00 61.00 173 GLU A CA 1
ATOM 1284 C C . GLU A 1 173 ? 2.196 -9.253 11.818 1.00 61.00 173 GLU A C 1
ATOM 1286 O O . GLU A 1 173 ? 1.956 -8.516 12.782 1.00 61.00 173 GLU A O 1
ATOM 1291 N N . GLY A 1 174 ? 2.322 -8.793 10.571 1.00 66.12 174 GLY A N 1
ATOM 1292 C CA . GLY A 1 174 ? 2.310 -7.379 10.199 1.00 66.12 174 GLY A CA 1
ATOM 1293 C C . GLY A 1 174 ? 1.178 -7.025 9.236 1.00 66.12 174 GLY A C 1
ATOM 1294 O O . GLY A 1 174 ? 0.843 -7.800 8.334 1.00 66.12 174 GLY A O 1
ATOM 1295 N N . LEU A 1 175 ? 0.609 -5.832 9.418 1.00 68.81 175 LEU A N 1
ATOM 1296 C CA . LEU A 1 175 ? -0.364 -5.229 8.512 1.00 68.81 175 LEU A CA 1
ATOM 1297 C C . LEU A 1 175 ? 0.136 -3.858 8.058 1.00 68.81 175 LEU A C 1
ATOM 1299 O O . LEU A 1 175 ? 0.234 -2.937 8.866 1.00 68.81 175 LEU A O 1
ATOM 1303 N N . VAL A 1 176 ? 0.429 -3.714 6.767 1.00 70.44 176 VAL A N 1
ATOM 1304 C CA . VAL A 1 176 ? 0.758 -2.411 6.168 1.00 70.44 176 VAL A CA 1
ATOM 1305 C C . VAL A 1 176 ? -0.506 -1.841 5.553 1.00 70.44 176 VAL A C 1
ATOM 1307 O O . VAL A 1 176 ? -1.133 -2.522 4.744 1.00 70.44 176 VAL A O 1
ATOM 1310 N N . LEU A 1 177 ? -0.875 -0.616 5.920 1.00 68.31 177 LEU A N 1
ATOM 1311 C CA . LEU A 1 177 ? -1.976 0.125 5.321 1.00 68.31 177 LEU A CA 1
ATOM 1312 C C . LEU A 1 177 ? -1.398 1.181 4.372 1.00 68.31 177 LEU A C 1
ATOM 1314 O O . LEU A 1 177 ? -0.335 1.745 4.587 1.00 68.31 177 LEU A O 1
ATOM 1318 N N . ALA A 1 178 ? -2.057 1.437 3.255 1.00 65.81 178 ALA A N 1
ATOM 1319 C CA . ALA A 1 178 ? -1.595 2.455 2.329 1.00 65.81 178 ALA A CA 1
ATOM 1320 C C . ALA A 1 178 ? -2.781 3.172 1.732 1.00 65.81 178 ALA A C 1
ATOM 1322 O O . ALA A 1 178 ? -3.633 2.551 1.103 1.00 65.81 178 ALA A O 1
ATOM 1323 N N . ALA A 1 179 ? -2.806 4.486 1.888 1.00 64.62 179 ALA A N 1
ATOM 1324 C CA . ALA A 1 179 ? -3.755 5.339 1.211 1.00 64.62 179 ALA A CA 1
ATOM 1325 C C . ALA A 1 179 ? -3.111 5.847 -0.081 1.00 64.62 179 ALA A C 1
ATOM 1327 O O . ALA A 1 179 ? -2.264 6.735 -0.064 1.00 64.62 179 ALA A O 1
ATOM 1328 N N . ALA A 1 180 ? -3.470 5.250 -1.215 1.00 54.47 180 ALA A N 1
ATOM 1329 C CA . ALA A 1 180 ? -2.890 5.613 -2.511 1.00 54.47 180 ALA A CA 1
ATOM 1330 C C . ALA A 1 180 ? -3.338 7.010 -2.986 1.00 54.47 180 ALA A C 1
ATOM 1332 O O . ALA A 1 180 ? -2.762 7.572 -3.916 1.00 54.47 180 ALA A O 1
ATOM 1333 N N . ASP A 1 181 ? -4.394 7.549 -2.378 1.00 59.62 181 ASP A N 1
ATOM 1334 C CA . ASP A 1 181 ? -4.913 8.900 -2.575 1.00 59.62 181 ASP A CA 1
ATOM 1335 C C . ASP A 1 181 ? -4.366 9.916 -1.563 1.00 59.62 181 ASP A C 1
ATOM 1337 O O . ASP A 1 181 ? -4.566 11.119 -1.743 1.00 59.62 181 ASP A O 1
ATOM 1341 N N . ALA A 1 182 ? -3.656 9.467 -0.528 1.00 57.72 182 ALA A N 1
ATOM 1342 C CA . ALA A 1 182 ? -3.161 10.353 0.507 1.00 57.72 182 ALA A CA 1
ATOM 1343 C C . ALA A 1 182 ? -1.856 11.054 0.109 1.00 57.72 182 ALA A C 1
ATOM 1345 O O . ALA A 1 182 ? -1.017 10.558 -0.650 1.00 57.72 182 ALA A O 1
ATOM 1346 N N . GLU A 1 183 ? -1.679 12.241 0.682 1.00 61.66 183 GLU A N 1
ATOM 1347 C CA . GLU A 1 183 ? -0.405 12.964 0.714 1.00 61.66 183 GLU A CA 1
ATOM 1348 C C . GLU A 1 183 ? 0.597 12.348 1.707 1.00 61.66 183 GLU A C 1
ATOM 1350 O O . GLU A 1 183 ? 1.721 12.833 1.814 1.00 61.66 183 GLU A O 1
ATOM 1355 N N . GLU A 1 184 ? 0.186 11.315 2.449 1.00 60.19 184 GLU A N 1
ATOM 1356 C CA . GLU A 1 184 ? 0.890 10.731 3.592 1.00 60.19 184 GLU A CA 1
ATOM 1357 C C . GLU A 1 184 ? 0.689 9.204 3.608 1.00 60.19 184 GLU A C 1
ATOM 1359 O O . GLU A 1 184 ? -0.381 8.707 3.253 1.00 60.19 184 GLU A O 1
ATOM 1364 N N . ALA A 1 185 ? 1.703 8.450 4.035 1.00 59.38 185 ALA A N 1
ATOM 1365 C CA . ALA A 1 185 ? 1.562 7.018 4.301 1.00 59.38 185 ALA A CA 1
ATOM 1366 C C . ALA A 1 185 ? 0.725 6.773 5.567 1.00 59.38 185 ALA A C 1
ATOM 1368 O O . ALA A 1 185 ? 0.727 7.588 6.491 1.00 59.38 185 ALA A O 1
ATOM 1369 N N . VAL A 1 186 ? 0.030 5.636 5.628 1.00 61.31 186 VAL A N 1
ATOM 1370 C CA . VAL A 1 186 ? -0.918 5.332 6.706 1.00 61.31 186 VAL A CA 1
ATOM 1371 C C . VAL A 1 186 ? -0.488 4.070 7.440 1.00 61.31 186 VAL A C 1
ATOM 1373 O O . VAL A 1 186 ? -0.207 3.074 6.811 1.00 61.31 186 VAL A O 1
ATOM 1376 N N . LEU A 1 187 ? -0.448 4.138 8.769 1.00 63.69 187 LEU A N 1
ATOM 1377 C CA . LEU A 1 187 ? -0.488 3.036 9.742 1.00 63.69 187 LEU A CA 1
ATOM 1378 C C . LEU A 1 187 ? 0.083 1.673 9.300 1.00 63.69 187 LEU A C 1
ATOM 1380 O O . LEU A 1 187 ? -0.521 0.915 8.544 1.00 63.69 187 LEU A O 1
ATOM 1384 N N . MET A 1 188 ? 1.184 1.287 9.928 1.00 66.50 188 MET A N 1
ATOM 1385 C CA . MET A 1 188 ? 1.504 -0.128 10.073 1.00 66.50 188 MET A CA 1
ATOM 1386 C C . MET A 1 188 ? 0.914 -0.632 11.397 1.00 66.50 188 MET A C 1
ATOM 1388 O O . MET A 1 188 ? 0.594 0.161 12.283 1.00 66.50 188 MET A O 1
ATOM 1392 N N . GLY A 1 189 ? 0.722 -1.936 11.535 1.00 68.31 189 GLY A N 1
ATOM 1393 C CA . GLY A 1 189 ? 0.351 -2.543 12.804 1.00 68.31 189 GLY A CA 1
ATOM 1394 C C . GLY A 1 189 ? 1.051 -3.868 13.002 1.00 68.31 189 GLY A C 1
ATOM 1395 O O . GLY A 1 189 ? 1.075 -4.698 12.095 1.00 68.31 189 GLY A O 1
ATOM 1396 N N . LEU A 1 190 ? 1.560 -4.072 14.213 1.00 72.56 190 LEU A N 1
ATOM 1397 C CA . LEU A 1 190 ? 2.044 -5.361 14.693 1.00 72.56 190 LEU A CA 1
ATOM 1398 C C . LEU A 1 190 ? 0.958 -6.003 15.537 1.00 72.56 190 LEU A C 1
ATOM 1400 O O . LEU A 1 190 ? 0.350 -5.320 16.369 1.00 72.56 190 LEU A O 1
ATOM 1404 N N . ARG A 1 191 ? 0.691 -7.290 15.326 1.00 79.88 191 ARG A N 1
ATOM 1405 C CA . ARG A 1 191 ? -0.325 -7.993 16.114 1.00 79.88 191 ARG A CA 1
ATOM 1406 C C . ARG A 1 191 ? 0.055 -7.990 17.600 1.00 79.88 191 ARG A C 1
ATOM 1408 O O . ARG A 1 191 ? 1.207 -8.249 17.945 1.00 79.88 191 ARG A O 1
ATOM 1415 N N . ARG A 1 192 ? -0.915 -7.665 18.460 1.00 69.75 192 ARG A N 1
ATOM 1416 C CA . ARG A 1 192 ? -0.788 -7.731 19.925 1.00 69.75 192 ARG A CA 1
ATOM 1417 C C . ARG A 1 192 ? -1.104 -9.110 20.481 1.00 69.75 192 ARG A C 1
ATOM 1419 O O . ARG A 1 192 ? -2.010 -9.772 19.926 1.00 69.75 192 ARG A O 1
#

Foldseek 3Di:
DDWDQDPQQWIWDADPQQKIWTWGWDDDAQKIKIKIFIDHPQLDWDFTPWIKIWIFGDDPQAWTKTKMAIPVGDIDIDIGGRDCVQWQDFDALVLVAAWWDGQWIWGAHNQFWIWTAGPLGKIKTWGWADPDRRTFKIKIWMWIGDPPDIDIFIDIKGWDQDDPDDPRDPAGIKIFDARSPDSTGHDITGHD

Solvent-accessible surface area (backbone atoms only — not comparable to full-atom values): 9873 Å² total; per-residue (Å²): 105,52,72,50,72,46,97,88,21,44,31,44,32,38,40,88,83,42,36,36,36,38,27,42,48,48,74,61,83,48,38,35,37,34,44,36,34,31,27,72,63,72,50,50,81,47,64,57,78,48,43,34,38,38,38,35,44,45,45,89,90,48,30,40,39,37,38,40,40,34,80,88,68,52,67,53,71,53,75,46,75,52,55,59,84,68,43,60,36,61,45,54,46,66,78,67,32,46,47,29,41,42,53,32,45,35,37,25,38,68,85,18,46,31,42,35,35,38,77,84,71,28,37,37,40,36,35,49,42,76,72,44,57,64,25,33,54,26,35,33,40,40,35,41,37,47,92,90,49,73,47,78,38,40,35,44,29,44,73,36,76,62,51,61,61,100,82,75,35,100,59,55,35,39,38,45,40,38,27,66,77,46,72,35,61,40,58,42,27,31,62,109

Organism: NCBI:txid2086571

Radius of gyration: 16.19 Å; Cα contacts (8 Å, |Δi|>4): 492; chains: 1; bounding box: 34×38×43 Å

pLDDT: mean 80.69, std 13.6, range [36.69, 97.25]

Mean predicted aligned error: 7.12 Å